Protein AF-0000000073402760 (afdb_homodimer)

Sequence (298 aa):
MTTAVPSPPAEIAAGRPVTSTSCPTAARARRLVYAPDLDGRADPGEIVWTWVAYEQDPTRGKDRPVLVVGRDRSVLLGLLVSSQERHAADRDWVGIGSGAWDYEGRESWVRLDRVLDVPEESIRREGAILEREVFDVVAARLRADYAWRMTTAVPSPPAEIAAGRPVTSTSCPTAARARRLVYAPDLDGRADPGEIVWTWVAYEQDPTRGKDRPVLVVGRDRSVLLGLLVSSQERHAADRDWVGIGSGAWDYEGRESWVRLDRVLDVPEESIRREGAILEREVFDVVAARLRADYAWR

pLDDT: mean 87.87, std 17.62, range [28.17, 98.81]

Foldseek 3Di:
DPPPPPPPDPPDPPPDDDPDDDDDPVVVDDDDDDDDDPPQFDDQQKWWWFWDADPVGRVDTDIFIWGFHDDDVQWTWTWGKDLDPVCVPPPQKDWQAFDPRDPVRGTMITGHPDIDTHGSVGTDSDIGGRDPVSSVVSVVCCVVPPVHD/DPPPPPPPDPPDPPPDDDPDDDDDPVVVDDDDDDDDDPPQFDDQQKWWWFWDADPVGRVDTDIFIWGFHDDDVQWTWTWGKDLDPVCVPPPQKDWQAFDPRDPVRGTMITGHPDIDTHGSVGTDSDIGGRDPVSSVVSVVCCVVPPVDD

Radius of gyration: 21.24 Å; Cα contacts (8 Å, |Δi|>4): 712; chains: 2; bounding box: 53×61×51 Å

Structure (mmCIF, N/CA/C/O backbone):
data_AF-0000000073402760-model_v1
#
loop_
_entity.id
_entity.type
_entity.pdbx_description
1 polymer 'PemK-like protein'
#
loop_
_atom_site.group_PDB
_atom_site.id
_atom_site.type_symbol
_atom_site.label_atom_id
_atom_site.label_alt_id
_atom_site.label_comp_id
_atom_site.label_asym_id
_atom_site.label_entity_id
_atom_site.label_seq_id
_atom_site.pdbx_PDB_ins_code
_atom_site.Cartn_x
_atom_site.Cartn_y
_atom_site.Cartn_z
_atom_site.occupancy
_atom_site.B_iso_or_equiv
_atom_site.auth_seq_id
_atom_site.auth_comp_id
_atom_site.auth_asym_id
_atom_site.auth_atom_id
_atom_site.pdbx_PDB_model_num
ATOM 1 N N . MET A 1 1 ? 31.031 -13.25 19.625 1 28.2 1 MET A N 1
ATOM 2 C CA . MET A 1 1 ? 30.031 -14.117 19.016 1 28.2 1 MET A CA 1
ATOM 3 C C . MET A 1 1 ? 28.625 -13.602 19.281 1 28.2 1 MET A C 1
ATOM 5 O O . MET A 1 1 ? 28.094 -13.758 20.391 1 28.2 1 MET A O 1
ATOM 9 N N . THR A 1 2 ? 28.281 -12.406 18.797 1 36.44 2 THR A N 1
ATOM 10 C CA . THR A 1 2 ? 27.078 -11.641 19.094 1 36.44 2 THR A CA 1
ATOM 11 C C . THR A 1 2 ? 25.828 -12.414 18.688 1 36.44 2 THR A C 1
ATOM 13 O O . THR A 1 2 ? 25.672 -12.805 17.531 1 36.44 2 THR A O 1
ATOM 16 N N . THR A 1 3 ? 25.219 -13.109 19.625 1 35.59 3 THR A N 1
ATOM 17 C CA . THR A 1 3 ? 24.047 -13.961 19.484 1 35.59 3 THR A CA 1
ATOM 18 C C . THR A 1 3 ? 22.922 -13.219 18.781 1 35.59 3 THR A C 1
ATOM 20 O O . THR A 1 3 ? 22.516 -12.141 19.219 1 35.59 3 THR A O 1
ATOM 23 N N . ALA A 1 4 ? 22.875 -13.328 17.516 1 38.22 4 ALA A N 1
ATOM 24 C CA . ALA A 1 4 ? 21.781 -12.758 16.719 1 38.22 4 ALA A CA 1
ATOM 25 C C . ALA A 1 4 ? 20.422 -13.078 17.344 1 38.22 4 ALA A C 1
ATOM 27 O O . ALA A 1 4 ? 20.109 -14.242 17.578 1 38.22 4 ALA A O 1
ATOM 28 N N . VAL A 1 5 ? 19.984 -12.32 18.297 1 34.25 5 VAL A N 1
ATOM 29 C CA . VAL A 1 5 ? 18.656 -12.508 18.875 1 34.25 5 VAL A CA 1
ATOM 30 C C . VAL A 1 5 ? 17.641 -12.766 17.781 1 34.25 5 VAL A C 1
ATOM 32 O O . VAL A 1 5 ? 17.625 -12.078 16.75 1 34.25 5 VAL A O 1
ATOM 35 N N . PRO A 1 6 ? 17.172 -14.016 17.656 1 34.53 6 PRO A N 1
ATOM 36 C CA . PRO A 1 6 ? 16.188 -14.305 16.625 1 34.53 6 PRO A CA 1
ATOM 37 C C . PRO A 1 6 ? 15.109 -13.219 16.5 1 34.53 6 PRO A C 1
ATOM 39 O O . PRO A 1 6 ? 14.719 -12.625 17.516 1 34.53 6 PRO A O 1
ATOM 42 N N . SER A 1 7 ? 15.141 -12.43 15.469 1 35.84 7 SER A N 1
ATOM 43 C CA . SER A 1 7 ? 14.172 -11.367 15.25 1 35.84 7 SER A CA 1
ATOM 44 C C . SER A 1 7 ? 12.766 -11.812 15.633 1 35.84 7 SER A C 1
ATOM 46 O O . SER A 1 7 ? 12.352 -12.93 15.305 1 35.84 7 SER A O 1
ATOM 48 N N . PRO A 1 8 ? 12.25 -11.414 16.719 1 33.75 8 PRO A N 1
ATOM 49 C CA . PRO A 1 8 ? 10.914 -11.82 17.172 1 33.75 8 PRO A CA 1
ATOM 50 C C . PRO A 1 8 ? 9.945 -12.039 16.016 1 33.75 8 PRO A C 1
ATOM 52 O O . PRO A 1 8 ? 10.109 -11.445 14.945 1 33.75 8 PRO A O 1
ATOM 55 N N . PRO A 1 9 ? 9.172 -13.086 16.031 1 33.47 9 PRO A N 1
ATOM 56 C CA . PRO A 1 9 ? 8.195 -13.375 14.977 1 33.47 9 PRO A CA 1
ATOM 57 C C . PRO A 1 9 ? 7.391 -12.148 14.555 1 33.47 9 PRO A C 1
ATOM 59 O O . PRO A 1 9 ? 6.914 -11.398 15.414 1 33.47 9 PRO A O 1
ATOM 62 N N . ALA A 1 10 ? 7.641 -11.5 13.453 1 40.53 10 ALA A N 1
ATOM 63 C CA . ALA A 1 10 ? 7.023 -10.297 12.898 1 40.53 10 ALA A CA 1
ATOM 64 C C . ALA A 1 10 ? 5.504 -10.359 13.031 1 40.53 10 ALA A C 1
ATOM 66 O O . ALA A 1 10 ? 4.875 -11.344 12.648 1 40.53 10 ALA A O 1
ATOM 67 N N . GLU A 1 11 ? 4.988 -9.945 14.148 1 38.69 11 GLU A N 1
ATOM 68 C CA . GLU A 1 11 ? 3.553 -9.844 14.398 1 38.69 11 GLU A CA 1
ATOM 69 C C . GLU A 1 11 ? 2.836 -9.141 13.25 1 38.69 11 GLU A C 1
ATOM 71 O O . GLU A 1 11 ? 3.395 -8.234 12.625 1 38.69 11 GLU A O 1
ATOM 76 N N . ILE A 1 12 ? 1.897 -9.727 12.562 1 44.66 12 ILE A N 1
ATOM 77 C CA . ILE A 1 12 ? 0.988 -9.211 11.539 1 44.66 12 ILE A CA 1
ATOM 78 C C . ILE A 1 12 ? 0.521 -7.809 11.922 1 44.66 12 ILE A C 1
ATOM 80 O O . ILE A 1 12 ? 0.188 -7.555 13.086 1 44.66 12 ILE A O 1
ATOM 84 N N . ALA A 1 13 ? 0.951 -6.789 11.336 1 47.94 13 ALA A N 1
ATOM 85 C CA . ALA A 1 13 ? 0.398 -5.461 11.578 1 47.94 13 ALA A CA 1
ATOM 86 C C . ALA A 1 13 ? -1.084 -5.539 11.93 1 47.94 13 ALA A C 1
ATOM 88 O O . ALA A 1 13 ? -1.861 -6.191 11.234 1 47.94 13 ALA A O 1
ATOM 89 N N . ALA A 1 14 ? -1.496 -5.238 13.094 1 50.72 14 ALA A N 1
ATOM 90 C CA . ALA A 1 14 ? -2.871 -5.148 13.578 1 50.72 14 ALA A CA 1
ATOM 91 C C . ALA A 1 14 ? -3.736 -4.328 12.625 1 50.72 14 ALA A C 1
ATOM 93 O O . ALA A 1 14 ? -3.324 -3.262 12.172 1 50.72 14 ALA A O 1
ATOM 94 N N . GLY A 1 15 ? -4.641 -4.945 11.984 1 56.88 15 GLY A N 1
ATOM 95 C CA . GLY A 1 15 ? -5.754 -4.316 11.289 1 56.88 15 GLY A CA 1
ATOM 96 C C . GLY A 1 15 ? -5.719 -4.52 9.789 1 56.88 15 GLY A C 1
ATOM 97 O O . GLY A 1 15 ? -6.707 -4.266 9.094 1 56.88 15 GLY A O 1
ATOM 98 N N . ARG A 1 16 ? -4.523 -4.668 9.297 1 66.81 16 ARG A N 1
ATOM 99 C CA . ARG A 1 16 ? -4.602 -4.887 7.855 1 66.81 16 ARG A CA 1
ATOM 100 C C . ARG A 1 16 ? -4.922 -6.344 7.535 1 66.81 16 ARG A C 1
ATOM 102 O O . ARG A 1 16 ? -4.43 -7.254 8.211 1 66.81 16 ARG A O 1
ATOM 109 N N . PRO A 1 17 ? -5.777 -6.422 6.609 1 78.12 17 PRO A N 1
ATOM 110 C CA . PRO A 1 17 ? -6.059 -7.805 6.223 1 78.12 17 PRO A CA 1
ATOM 111 C C . PRO A 1 17 ? -4.805 -8.57 5.812 1 78.12 17 PRO A C 1
ATOM 113 O O . PRO A 1 17 ? -3.818 -7.969 5.383 1 78.12 17 PRO A O 1
ATOM 116 N N . VAL A 1 18 ? -4.816 -9.867 6.148 1 84.06 18 VAL A N 1
ATOM 117 C CA . VAL A 1 18 ? -3.697 -10.742 5.812 1 84.06 18 VAL A CA 1
ATOM 118 C C . VAL A 1 18 ? -4.117 -11.719 4.719 1 84.06 18 VAL A C 1
ATOM 120 O O . VAL A 1 18 ? -5.301 -12.047 4.582 1 84.06 18 VAL A O 1
ATOM 123 N N . THR A 1 19 ? -3.176 -12.094 3.941 1 90.75 19 THR 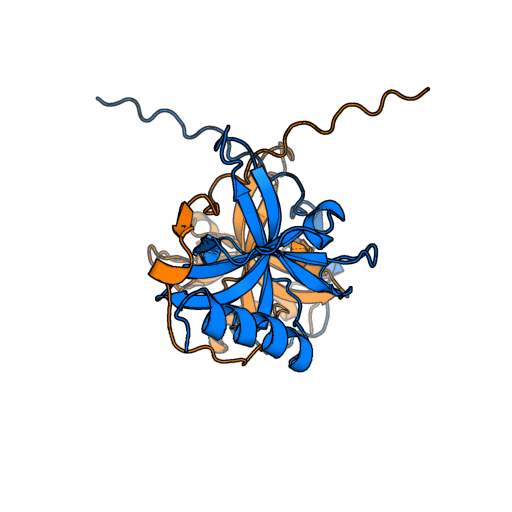A N 1
ATOM 124 C CA . THR A 1 19 ? -3.391 -13.156 2.963 1 90.75 19 THR A CA 1
ATOM 125 C C . THR A 1 19 ? -3.254 -14.531 3.611 1 90.75 19 THR A C 1
ATOM 127 O O . THR A 1 19 ? -2.148 -14.953 3.955 1 90.75 19 THR A O 1
ATOM 130 N N . SER A 1 20 ? -4.398 -15.211 3.795 1 91.19 20 SER A N 1
ATOM 131 C CA . SER A 1 20 ? -4.348 -16.469 4.52 1 91.19 20 SER A CA 1
ATOM 132 C C . SER A 1 20 ? -5.152 -17.547 3.801 1 91.19 20 SER A C 1
ATOM 134 O O . SER A 1 20 ? -5.18 -18.703 4.234 1 91.19 20 SER A O 1
ATOM 136 N N . THR A 1 21 ? -5.84 -17.219 2.777 1 92.19 21 THR A N 1
ATOM 137 C CA . THR A 1 21 ? -6.664 -18.156 2.037 1 92.19 21 THR A CA 1
ATOM 138 C C . THR A 1 21 ? -6.055 -18.453 0.67 1 92.19 21 THR A C 1
ATOM 140 O O . THR A 1 21 ? -5.535 -17.547 0.009 1 92.19 21 THR A O 1
ATOM 143 N N . SER A 1 22 ? -6.117 -19.734 0.336 1 94.38 22 SER A N 1
ATOM 144 C CA . SER A 1 22 ? -5.68 -20.188 -0.984 1 94.38 22 SER A CA 1
ATOM 145 C C . SER A 1 22 ? -6.543 -21.328 -1.488 1 94.38 22 SER A C 1
ATOM 147 O O . SER A 1 22 ? -7.266 -21.969 -0.711 1 94.38 22 SER A O 1
ATOM 149 N N . CYS A 1 23 ? -6.555 -21.562 -2.762 1 95.81 23 CYS A N 1
ATOM 150 C CA . CYS A 1 23 ? -7.309 -22.641 -3.385 1 95.81 23 CYS A CA 1
ATOM 151 C C . CYS A 1 23 ? -6.543 -23.234 -4.562 1 95.81 23 CYS A C 1
ATOM 153 O O . CYS A 1 23 ? -5.57 -22.641 -5.035 1 95.81 23 CYS A O 1
ATOM 155 N N . PRO A 1 24 ? -6.945 -24.484 -4.906 1 97.12 24 PRO A N 1
ATOM 156 C CA . PRO A 1 24 ? -6.336 -25.016 -6.121 1 97.12 24 PRO A CA 1
ATOM 157 C C . PRO A 1 24 ? -6.492 -24.094 -7.324 1 97.12 24 PRO A C 1
ATOM 159 O O . PRO A 1 24 ? -7.547 -23.469 -7.5 1 97.12 24 PRO A O 1
ATOM 162 N N . THR A 1 25 ? -5.492 -23.984 -8.148 1 97.44 25 THR A N 1
ATOM 163 C CA . THR A 1 25 ? -5.391 -23 -9.219 1 97.44 25 THR A CA 1
ATOM 164 C C . THR A 1 25 ? -6.543 -23.141 -10.211 1 97.44 25 THR A C 1
ATOM 166 O O . THR A 1 25 ? -7.133 -22.156 -10.633 1 97.44 25 THR A O 1
ATOM 169 N N . ALA A 1 26 ? -6.855 -24.359 -10.523 1 96.75 26 ALA A N 1
ATOM 170 C CA . ALA A 1 26 ? -7.891 -24.609 -11.523 1 96.75 26 ALA A CA 1
ATOM 171 C C . ALA A 1 26 ? -9.234 -24.047 -11.078 1 96.75 26 ALA A C 1
ATOM 173 O O . ALA A 1 26 ? -10.047 -23.625 -11.914 1 96.75 26 ALA A O 1
ATOM 174 N N . ALA A 1 27 ? -9.492 -23.906 -9.797 1 96 27 ALA A N 1
ATOM 175 C CA . ALA A 1 27 ? -10.758 -23.422 -9.242 1 96 27 ALA A CA 1
ATOM 176 C C . ALA A 1 27 ? -10.93 -21.938 -9.508 1 96 27 ALA A C 1
ATOM 178 O O . ALA A 1 27 ? -12.039 -21.406 -9.406 1 96 27 ALA A O 1
ATOM 179 N N . ARG A 1 28 ? -9.828 -21.312 -9.906 1 96.06 28 ARG A N 1
ATOM 180 C CA . ARG A 1 28 ? -9.875 -19.875 -10.125 1 96.06 28 ARG A CA 1
ATOM 181 C C . ARG A 1 28 ? -9.586 -19.531 -11.586 1 96.06 28 ARG A C 1
ATOM 183 O O . ARG A 1 28 ? -9.32 -18.375 -11.914 1 96.06 28 ARG A O 1
ATOM 190 N N . ALA A 1 29 ? -9.641 -20.484 -12.375 1 96.75 29 ALA A N 1
ATOM 191 C CA . ALA A 1 29 ? -9.242 -20.312 -13.773 1 96.75 29 ALA A CA 1
ATOM 192 C C . ALA A 1 29 ? -10.094 -19.25 -14.453 1 96.75 29 ALA A C 1
ATOM 194 O O . ALA A 1 29 ? -11.312 -19.188 -14.25 1 96.75 29 ALA A O 1
ATOM 195 N N . ARG A 1 30 ? -9.555 -18.359 -15.242 1 96.5 30 ARG A N 1
ATOM 196 C CA . ARG A 1 30 ? -10.172 -17.297 -16.016 1 96.5 30 ARG A CA 1
ATOM 197 C C . ARG A 1 30 ? -9.25 -16.828 -17.141 1 96.5 30 ARG A C 1
ATOM 199 O O . ARG A 1 30 ? -8.141 -17.344 -17.297 1 96.5 30 ARG A O 1
ATOM 206 N N . ARG A 1 31 ? -9.719 -15.891 -17.984 1 96.31 31 ARG A N 1
ATOM 207 C CA . ARG A 1 31 ? -8.883 -15.312 -19.031 1 96.31 31 ARG A CA 1
ATOM 208 C C . ARG A 1 31 ? -7.758 -14.477 -18.422 1 96.31 31 ARG A C 1
ATOM 210 O O . ARG A 1 31 ? -8 -13.625 -17.578 1 96.31 31 ARG A O 1
ATOM 217 N N . LEU A 1 32 ? -6.547 -14.734 -18.906 1 96.88 32 LEU A N 1
ATOM 218 C CA . LEU A 1 32 ? -5.375 -14 -18.438 1 96.88 32 LEU A CA 1
ATOM 219 C C . LEU A 1 32 ? -5.156 -12.742 -19.281 1 96.88 32 LEU A C 1
ATOM 221 O O . LEU A 1 32 ? -5.281 -12.773 -20.5 1 96.88 32 LEU A O 1
ATOM 225 N N . VAL A 1 33 ? -4.949 -11.625 -18.625 1 95.38 33 VAL A N 1
ATOM 226 C CA . VAL A 1 33 ? -4.648 -10.359 -19.281 1 95.38 33 VAL A CA 1
ATOM 227 C C . VAL A 1 33 ? -3.408 -9.727 -18.656 1 95.38 33 VAL A C 1
ATOM 229 O O . VAL A 1 33 ? -3.293 -9.664 -17.422 1 95.38 33 VAL A O 1
ATOM 232 N N . TYR A 1 34 ? -2.428 -9.352 -19.453 1 96.81 34 TYR A N 1
ATOM 233 C CA . TYR A 1 34 ? -1.25 -8.625 -19 1 96.81 34 TYR A CA 1
ATOM 234 C C . TYR A 1 34 ? -1.432 -7.125 -19.172 1 96.81 34 TYR A C 1
ATOM 236 O O . TYR A 1 34 ? -1.398 -6.613 -20.281 1 96.81 34 TYR A O 1
ATOM 244 N N . ALA A 1 35 ? -1.597 -6.41 -18.031 1 92.94 35 ALA A N 1
ATOM 245 C CA . ALA A 1 35 ? -1.823 -4.973 -18.109 1 92.94 35 ALA A CA 1
ATOM 246 C C . ALA A 1 35 ? -1.315 -4.27 -16.859 1 92.94 35 ALA A C 1
ATOM 248 O O . ALA A 1 35 ? -2.053 -3.514 -16.219 1 92.94 35 ALA A O 1
ATOM 249 N N . PRO A 1 36 ? -0.02 -4.469 -16.531 1 91.56 36 PRO A N 1
ATOM 250 C CA . PRO A 1 36 ? 0.48 -3.844 -15.312 1 91.56 36 PRO A CA 1
ATOM 251 C C . PRO A 1 36 ? 0.604 -2.328 -15.43 1 91.56 36 PRO A C 1
ATOM 253 O O . PRO A 1 36 ? 0.968 -1.815 -16.484 1 91.56 36 PRO A O 1
ATOM 256 N N . ASP A 1 37 ? 0.211 -1.611 -14.453 1 81.5 37 ASP A N 1
ATOM 257 C CA . ASP A 1 37 ? 0.354 -0.163 -14.352 1 81.5 37 ASP A CA 1
ATOM 258 C C . ASP A 1 37 ? 0.793 0.249 -12.945 1 81.5 37 ASP A C 1
ATOM 260 O O . ASP A 1 37 ? -0.031 0.344 -12.031 1 81.5 37 ASP A O 1
ATOM 264 N N . LEU A 1 38 ? 2.16 0.484 -12.875 1 73.31 38 LEU A N 1
ATOM 265 C CA . LEU A 1 38 ? 2.662 0.807 -11.547 1 73.31 38 LEU A CA 1
ATOM 266 C C . LEU A 1 38 ? 2.529 2.299 -11.258 1 73.31 38 LEU A C 1
ATOM 268 O O . LEU A 1 38 ? 3.062 3.127 -12 1 73.31 38 LEU A O 1
ATOM 272 N N . ASP A 1 39 ? 1.348 2.838 -11.07 1 68.62 39 ASP A N 1
ATOM 273 C CA . ASP A 1 39 ? 1.337 4.199 -10.539 1 68.62 39 ASP A CA 1
ATOM 274 C C . ASP A 1 39 ? 1.35 4.199 -9.016 1 68.62 39 ASP A C 1
ATOM 276 O O . ASP A 1 39 ? 0.37 3.803 -8.383 1 68.62 39 ASP A O 1
ATOM 280 N N . GLY A 1 40 ? 2.537 4.086 -8.477 1 68.88 40 GLY A N 1
ATOM 281 C CA . GLY A 1 40 ? 2.539 3.723 -7.07 1 68.88 40 GLY A CA 1
ATOM 282 C C . GLY A 1 40 ? 2.963 4.859 -6.16 1 68.88 40 GLY A C 1
ATOM 283 O O . GLY A 1 40 ? 2.992 4.703 -4.938 1 68.88 40 GLY A O 1
ATOM 284 N N . ARG A 1 41 ? 3.248 5.988 -6.75 1 79.31 41 ARG A N 1
ATOM 285 C CA . ARG A 1 41 ? 3.703 6.996 -5.801 1 79.31 41 ARG A CA 1
ATOM 286 C C . ARG A 1 41 ? 2.537 7.852 -5.309 1 79.31 41 ARG A C 1
ATOM 288 O O . ARG A 1 41 ? 1.661 8.227 -6.09 1 79.31 41 ARG A O 1
ATOM 295 N N . ALA A 1 42 ? 2.477 7.961 -4.051 1 90.75 42 ALA A N 1
ATOM 296 C CA . ALA A 1 42 ? 1.5 8.906 -3.516 1 90.75 42 ALA A CA 1
ATOM 297 C C . ALA A 1 42 ? 1.88 10.344 -3.865 1 90.75 42 ALA A C 1
ATOM 299 O O . ALA A 1 42 ? 3.055 10.711 -3.807 1 90.75 42 ALA A O 1
ATOM 300 N N . ASP A 1 43 ? 0.919 11.086 -4.328 1 93 43 ASP A N 1
ATOM 301 C CA . ASP A 1 43 ? 1.142 12.453 -4.797 1 93 43 ASP A CA 1
ATOM 302 C C . ASP A 1 43 ? 0.435 13.461 -3.898 1 93 43 ASP A C 1
ATOM 304 O O . ASP A 1 43 ? -0.554 13.133 -3.24 1 93 43 ASP A O 1
ATOM 308 N N . PRO A 1 44 ? 0.996 14.75 -3.805 1 96.12 44 PRO A N 1
ATOM 309 C CA . PRO A 1 44 ? 0.315 15.789 -3.025 1 96.12 44 PRO A CA 1
ATOM 310 C C . PRO A 1 44 ? -1.162 15.922 -3.389 1 96.12 44 PRO A C 1
ATOM 312 O O . PRO A 1 44 ? -1.507 16 -4.57 1 96.12 44 PRO A O 1
ATOM 315 N N . GLY A 1 45 ? -1.931 15.93 -2.43 1 97.88 45 GLY A N 1
ATOM 316 C CA . GLY A 1 45 ? -3.373 15.953 -2.613 1 97.88 45 GLY A CA 1
ATOM 317 C C . GLY A 1 45 ? -4.039 14.633 -2.271 1 97.88 45 GLY A C 1
ATOM 318 O O . GLY A 1 45 ? -5.262 14.555 -2.164 1 97.88 45 GLY A O 1
ATOM 319 N N . GLU A 1 46 ? -3.242 13.609 -2.156 1 96.38 46 GLU A N 1
ATOM 320 C CA . GLU A 1 46 ? -3.771 12.32 -1.727 1 96.38 46 GLU A CA 1
ATOM 321 C C . GLU A 1 46 ? -3.828 12.219 -0.204 1 96.38 46 GLU A C 1
ATOM 323 O O . GLU A 1 46 ? -2.982 12.789 0.49 1 96.38 46 GLU A O 1
ATOM 328 N N . ILE A 1 47 ? -4.867 11.516 0.306 1 97.12 47 ILE A N 1
ATOM 329 C CA . ILE A 1 47 ? -4.879 11.023 1.679 1 97.12 47 ILE A CA 1
ATOM 330 C C . ILE A 1 47 ? -4.527 9.539 1.698 1 97.12 47 ILE A C 1
ATOM 332 O O . ILE A 1 47 ? -5.168 8.734 1.02 1 97.12 47 ILE A O 1
ATOM 336 N N . VAL A 1 48 ? -3.457 9.211 2.373 1 94.12 48 VAL A N 1
ATOM 337 C CA . VAL A 1 48 ? -2.949 7.844 2.463 1 94.12 48 VAL A CA 1
ATOM 338 C C . VAL A 1 48 ? -3.008 7.363 3.912 1 94.12 48 VAL A C 1
ATOM 340 O O . VAL A 1 48 ? -3.145 8.172 4.836 1 94.12 48 VAL A O 1
ATOM 343 N N . TRP A 1 49 ? -2.996 6.086 4.098 1 92 49 TRP A N 1
ATOM 344 C CA . TRP A 1 49 ? -3.008 5.504 5.438 1 92 49 TRP A CA 1
ATOM 345 C C . TRP A 1 49 ? -1.651 4.898 5.781 1 92 49 TRP A C 1
ATOM 347 O O . TRP A 1 49 ? -1.027 4.246 4.941 1 92 49 TRP A O 1
ATOM 357 N N . THR A 1 50 ? -1.159 5.184 6.93 1 91.25 50 THR A N 1
ATOM 358 C CA . THR A 1 50 ? 0.091 4.645 7.453 1 91.25 50 THR A CA 1
ATOM 359 C C . THR A 1 50 ? -0.006 4.414 8.961 1 91.25 50 THR A C 1
ATOM 361 O O . THR A 1 50 ? -0.856 5.004 9.633 1 91.25 50 THR A O 1
ATOM 364 N N . TRP A 1 51 ? 0.826 3.543 9.43 1 88.56 51 TRP A N 1
ATOM 365 C CA . TRP A 1 51 ? 0.938 3.346 10.875 1 88.56 51 TRP A CA 1
ATOM 366 C C . TRP A 1 51 ? 1.723 4.48 11.523 1 88.56 51 TRP A C 1
ATOM 368 O O . TRP A 1 51 ? 2.91 4.664 11.242 1 88.56 51 TRP A O 1
ATOM 378 N N . VAL A 1 52 ? 1.025 5.188 12.367 1 90.94 52 VAL A N 1
ATOM 379 C CA . VAL A 1 52 ? 1.671 6.293 13.062 1 90.94 52 VAL A CA 1
ATOM 380 C C . VAL A 1 52 ? 1.922 5.914 14.516 1 90.94 52 VAL A C 1
ATOM 382 O O . VAL A 1 52 ? 0.983 5.605 15.258 1 90.94 52 VAL A O 1
ATOM 385 N N . ALA A 1 53 ? 3.178 5.949 14.883 1 90 53 ALA A N 1
ATOM 386 C CA . ALA A 1 53 ? 3.553 5.641 16.266 1 90 53 ALA A CA 1
ATOM 387 C C . ALA A 1 53 ? 3.078 6.734 17.219 1 90 53 ALA A C 1
ATOM 389 O O . ALA A 1 53 ? 3.125 7.922 16.891 1 90 53 ALA A O 1
ATOM 390 N N . TYR A 1 54 ? 2.648 6.277 18.406 1 87.25 54 TYR A N 1
ATOM 391 C CA . TYR A 1 54 ? 2.318 7.266 19.422 1 87.25 54 TYR A CA 1
ATOM 392 C C . TYR A 1 54 ? 3.57 7.98 19.922 1 87.25 54 TYR A C 1
ATOM 394 O O . TYR A 1 54 ? 4.621 7.359 20.094 1 87.25 54 TYR A O 1
ATOM 402 N N . GLU A 1 55 ? 3.406 9.18 20.141 1 81.69 55 GLU A N 1
ATOM 403 C CA . GLU A 1 55 ? 4.535 9.984 20.609 1 81.69 55 GLU A CA 1
ATOM 404 C C . GLU A 1 55 ? 5.062 9.477 21.938 1 81.69 55 GLU A C 1
ATOM 406 O O . GLU A 1 55 ? 6.273 9.398 22.156 1 81.69 55 GLU A O 1
ATOM 411 N N . GLN A 1 56 ? 4.211 9.023 22.875 1 84.56 56 GLN A N 1
ATOM 412 C CA . GLN A 1 56 ? 4.594 8.633 24.234 1 84.56 56 GLN A CA 1
ATOM 413 C C . GLN A 1 56 ? 5.07 7.184 24.266 1 84.56 56 GLN A C 1
ATOM 415 O O . GLN A 1 56 ? 5.824 6.801 25.172 1 84.56 56 GLN A O 1
ATOM 420 N N . ASP A 1 57 ? 4.645 6.352 23.406 1 83.38 57 ASP A N 1
ATOM 421 C CA . ASP A 1 57 ? 5.043 4.949 23.312 1 83.38 57 ASP A CA 1
ATOM 422 C C . ASP A 1 57 ? 5.215 4.52 21.859 1 83.38 57 ASP A C 1
ATOM 424 O O . ASP A 1 57 ? 4.273 4.008 21.25 1 83.38 57 ASP A O 1
ATOM 428 N N . PRO A 1 58 ? 6.387 4.637 21.375 1 79.62 58 PRO A N 1
ATOM 429 C CA . PRO A 1 58 ? 6.621 4.406 19.953 1 79.62 58 PRO A CA 1
ATOM 430 C C . PRO A 1 58 ? 6.441 2.943 19.547 1 79.62 58 PRO A C 1
ATOM 432 O O . PRO A 1 58 ? 6.43 2.621 18.359 1 79.62 58 PRO A O 1
ATOM 435 N N . THR A 1 59 ? 6.324 2.051 20.547 1 78.31 59 THR A N 1
ATOM 436 C CA . THR A 1 59 ? 6.09 0.646 20.234 1 78.31 59 THR A CA 1
ATOM 437 C C . THR A 1 59 ? 4.625 0.405 19.891 1 78.31 59 THR A C 1
ATOM 439 O O . THR A 1 59 ? 4.262 -0.665 19.391 1 78.31 59 THR A O 1
ATOM 442 N N . ARG A 1 60 ? 3.994 1.462 20.188 1 82.25 60 ARG A N 1
ATOM 443 C CA . ARG A 1 60 ? 2.57 1.413 19.891 1 82.25 60 ARG A CA 1
ATOM 444 C C . ARG A 1 60 ? 2.195 2.477 18.859 1 82.25 60 ARG A C 1
ATOM 446 O O . ARG A 1 60 ? 2.967 3.404 18.609 1 82.25 60 ARG A O 1
ATOM 453 N N . GLY A 1 61 ? 1.119 2.223 18.172 1 86.19 61 GLY A N 1
ATOM 454 C CA . GLY A 1 61 ? 0.649 3.154 17.172 1 86.19 61 GLY A CA 1
ATOM 455 C C . GLY A 1 61 ? -0.7 2.775 16.578 1 86.19 61 GLY A C 1
ATOM 456 O O . GLY A 1 61 ? -1.415 1.946 17.156 1 86.19 61 GLY A O 1
ATOM 457 N N . LYS A 1 62 ? -1.107 3.439 15.672 1 85.44 62 LYS A N 1
ATOM 458 C CA . LYS A 1 62 ? -2.361 3.129 14.984 1 85.44 62 LYS A CA 1
ATOM 459 C C . LYS A 1 62 ? -2.301 3.537 13.516 1 85.44 62 LYS A C 1
ATOM 461 O O . LYS A 1 62 ? -1.492 4.387 13.133 1 85.44 62 LYS A O 1
ATOM 466 N N . ASP A 1 63 ? -3.123 2.881 12.742 1 87.62 63 ASP A N 1
ATOM 467 C CA . ASP A 1 63 ? -3.289 3.24 11.336 1 87.62 63 ASP A CA 1
ATOM 468 C C . ASP A 1 63 ? -4.051 4.555 11.195 1 87.62 63 ASP A C 1
ATOM 470 O O . ASP A 1 63 ? -5.191 4.672 11.641 1 87.62 63 ASP A O 1
ATOM 474 N N . ARG A 1 64 ? -3.41 5.523 10.594 1 92.06 64 ARG A N 1
ATOM 475 C CA . ARG A 1 64 ? -4.012 6.852 10.523 1 92.06 64 ARG A CA 1
ATOM 476 C C . ARG A 1 64 ? -3.992 7.395 9.102 1 92.06 64 ARG A C 1
ATOM 478 O O . ARG A 1 64 ? -3.029 7.176 8.359 1 92.06 64 ARG A O 1
ATOM 485 N N . PRO A 1 65 ? -5.043 8.102 8.773 1 96.19 65 PRO A N 1
ATOM 486 C CA . PRO A 1 65 ? -4.973 8.883 7.539 1 96.19 65 PRO A CA 1
ATOM 487 C C . PRO A 1 65 ? -4.043 10.086 7.648 1 96.19 65 PRO A C 1
ATOM 489 O O . PRO A 1 65 ? -3.988 10.734 8.695 1 96.19 65 PRO A O 1
ATOM 492 N N . VAL A 1 66 ? -3.336 10.352 6.555 1 97.88 66 VAL A N 1
ATOM 493 C CA . VAL A 1 66 ? -2.428 11.484 6.445 1 97.88 66 VAL A CA 1
ATOM 494 C C . VAL A 1 66 ? -2.57 12.125 5.066 1 97.88 66 VAL A C 1
ATOM 496 O O . VAL A 1 66 ? -2.688 11.43 4.059 1 97.88 66 VAL A O 1
ATOM 499 N N . LEU A 1 67 ? -2.641 13.406 5.023 1 98.69 67 LEU A N 1
ATOM 500 C CA . LEU A 1 67 ? -2.672 14.141 3.766 1 98.69 67 LEU A CA 1
ATOM 501 C C . LEU A 1 67 ? -1.261 14.367 3.234 1 98.69 67 LEU A C 1
ATOM 503 O O . LEU A 1 67 ? -0.423 14.961 3.92 1 98.69 67 LEU A O 1
ATOM 507 N N . VAL A 1 68 ? -1.003 13.961 2.043 1 98.06 68 VAL A N 1
ATOM 508 C CA . VAL A 1 68 ? 0.29 14.164 1.397 1 98.06 68 VAL A CA 1
ATOM 509 C C . VAL A 1 68 ? 0.364 15.578 0.823 1 98.06 68 VAL A C 1
ATOM 511 O O . VAL A 1 68 ? -0.506 15.984 0.05 1 98.06 68 VAL A O 1
ATOM 514 N N . VAL A 1 69 ? 1.431 16.328 1.153 1 98.38 69 VAL A N 1
ATOM 515 C CA . VAL A 1 69 ? 1.546 17.703 0.676 1 98.38 69 VAL A CA 1
ATOM 516 C C . VAL A 1 69 ? 2.885 17.891 -0.033 1 98.38 69 VAL A C 1
ATOM 518 O O . VAL A 1 69 ? 3.152 18.953 -0.591 1 98.38 69 VAL A O 1
ATOM 521 N N . GLY A 1 70 ? 3.73 16.906 0.01 1 96.38 70 GLY A N 1
ATOM 522 C CA . GLY A 1 70 ? 5.02 16.953 -0.66 1 96.38 70 GLY A CA 1
ATOM 523 C C . GLY A 1 70 ? 5.793 15.656 -0.564 1 96.38 70 GLY A C 1
ATOM 524 O O . GLY A 1 70 ? 5.262 14.648 -0.105 1 96.38 70 GLY A O 1
ATOM 525 N N . ARG A 1 71 ? 6.98 15.719 -1.094 1 94.06 71 ARG A N 1
ATOM 526 C CA . ARG A 1 71 ? 7.867 14.555 -1.079 1 94.06 71 ARG A CA 1
ATOM 527 C C . ARG A 1 71 ? 9.328 14.984 -1.066 1 94.06 71 ARG A C 1
ATOM 529 O O . ARG A 1 71 ? 9.68 16.047 -1.601 1 94.06 71 ARG A O 1
ATOM 536 N N . ASP A 1 72 ? 10.055 14.227 -0.401 1 92.62 72 ASP A N 1
ATOM 537 C CA . ASP A 1 72 ? 11.516 14.266 -0.438 1 92.62 72 ASP A CA 1
ATOM 538 C C . ASP A 1 72 ? 12.102 12.883 -0.691 1 92.62 72 ASP A C 1
ATOM 540 O O . ASP A 1 72 ? 12.32 12.117 0.248 1 92.62 72 ASP A O 1
ATOM 544 N N . ARG A 1 73 ? 12.359 12.562 -2.008 1 89.75 73 ARG A N 1
ATOM 545 C CA . ARG A 1 73 ? 12.805 11.234 -2.414 1 89.75 73 ARG A CA 1
ATOM 546 C C . ARG A 1 73 ? 11.797 10.164 -1.992 1 89.75 73 ARG A C 1
ATOM 548 O O . ARG A 1 73 ? 10.625 10.234 -2.361 1 89.75 73 ARG A O 1
ATOM 555 N N . SER A 1 74 ? 12.133 9.266 -1.122 1 89.25 74 SER A N 1
ATOM 556 C CA . SER A 1 74 ? 11.242 8.164 -0.764 1 89.25 74 SER A CA 1
ATOM 557 C C . SER A 1 74 ? 10.469 8.469 0.513 1 89.25 74 SER A C 1
ATOM 559 O O . SER A 1 74 ? 9.859 7.578 1.102 1 89.25 74 SER A O 1
ATOM 561 N N . VAL A 1 75 ? 10.531 9.727 0.886 1 94.44 75 VAL A N 1
ATOM 562 C CA . VAL A 1 75 ? 9.82 10.156 2.082 1 94.44 75 VAL A CA 1
ATOM 563 C C . VAL A 1 75 ? 8.719 11.148 1.697 1 94.44 75 VAL A C 1
ATOM 565 O O . VAL A 1 75 ? 8.984 12.172 1.063 1 94.44 75 VAL A O 1
ATOM 568 N N . LEU A 1 76 ? 7.496 10.797 2.07 1 95.81 76 LEU A N 1
ATOM 569 C CA . LEU A 1 76 ? 6.371 11.703 1.882 1 95.81 76 LEU A CA 1
ATOM 570 C C . LEU A 1 76 ? 6.254 12.672 3.051 1 95.81 76 LEU A C 1
ATOM 572 O O . LEU A 1 76 ? 6.508 12.305 4.199 1 95.81 76 LEU A O 1
ATOM 576 N N . LEU A 1 77 ? 5.945 13.852 2.715 1 98.06 77 LEU A N 1
ATOM 577 C CA . LEU A 1 77 ? 5.574 14.836 3.727 1 98.06 77 LEU A CA 1
ATOM 578 C C . LEU A 1 77 ? 4.07 14.812 3.98 1 98.06 77 LEU A C 1
ATOM 580 O O . LEU A 1 77 ? 3.283 15.156 3.094 1 98.06 77 LEU A O 1
ATOM 584 N N . GLY A 1 78 ? 3.756 14.391 5.168 1 98.38 78 GLY A N 1
ATOM 585 C CA . GLY A 1 78 ? 2.352 14.156 5.465 1 98.38 78 GLY A CA 1
ATOM 586 C C . GLY A 1 78 ? 1.841 14.992 6.625 1 98.38 78 GLY A C 1
ATOM 587 O O . GLY A 1 78 ? 2.566 15.227 7.594 1 98.38 78 GLY A O 1
ATOM 588 N N . LEU A 1 79 ? 0.583 15.414 6.543 1 98.75 79 LEU A N 1
ATOM 589 C CA . LEU A 1 79 ? -0.125 16.078 7.637 1 98.75 79 LEU A CA 1
ATOM 590 C C . LEU A 1 79 ? -1.176 15.148 8.242 1 98.75 79 LEU A C 1
ATOM 592 O O . LEU A 1 79 ? -1.978 14.555 7.512 1 98.75 79 LEU A O 1
ATOM 596 N N . LEU A 1 80 ? -1.195 15.07 9.523 1 98.06 80 LEU A N 1
ATOM 597 C CA . LEU A 1 80 ? -2.109 14.172 10.227 1 98.06 80 LEU A CA 1
ATOM 598 C C . LEU A 1 80 ? -3.559 14.594 10.008 1 98.06 80 LEU A C 1
ATOM 600 O O . LEU A 1 80 ? -3.881 15.781 10.07 1 98.06 80 LEU A O 1
ATOM 604 N N . VAL A 1 81 ? -4.406 13.602 9.805 1 98.31 81 VAL A N 1
ATOM 605 C CA . VAL A 1 81 ? -5.844 13.812 9.695 1 98.31 81 VAL A CA 1
ATOM 606 C C . VAL A 1 81 ? -6.551 13.195 10.898 1 98.31 81 VAL A C 1
ATOM 608 O O . VAL A 1 81 ? -6.215 12.086 11.32 1 98.31 81 VAL A O 1
ATOM 611 N N . SER A 1 82 ? -7.527 13.914 11.484 1 97.31 82 SER A N 1
ATOM 612 C CA . SER A 1 82 ? -8.281 13.453 12.648 1 97.31 82 SER A CA 1
ATOM 613 C C . SER A 1 82 ? -9.766 13.773 12.508 1 97.31 82 SER A C 1
ATOM 615 O O . SER A 1 82 ? -10.133 14.789 11.906 1 97.31 82 SER A O 1
ATOM 617 N N . SER A 1 83 ? -10.57 12.961 13.07 1 97.12 83 SER A N 1
ATOM 618 C CA . SER A 1 83 ? -12.008 13.227 13.062 1 97.12 83 SER A CA 1
ATOM 619 C C . SER A 1 83 ? -12.477 13.781 14.398 1 97.12 83 SER A C 1
ATOM 621 O O . SER A 1 83 ? -13.68 13.867 14.656 1 97.12 83 SER A O 1
ATOM 623 N N . GLN A 1 84 ? -11.539 14.047 15.273 1 96.38 84 GLN A N 1
ATOM 624 C CA . GLN A 1 84 ? -11.906 14.555 16.594 1 96.38 84 GLN A CA 1
ATOM 625 C C . GLN A 1 84 ? -12.406 15.992 16.516 1 96.38 84 GLN A C 1
ATOM 627 O O . GLN A 1 84 ? -11.664 16.891 16.125 1 96.38 84 GLN A O 1
ATOM 632 N N . GLU A 1 85 ? -13.516 16.297 17.062 1 96.75 85 GLU A N 1
ATOM 633 C CA . GLU A 1 85 ? -14.219 17.578 16.922 1 96.75 85 GLU A CA 1
ATOM 634 C C . GLU A 1 85 ? -13.492 18.688 17.672 1 96.75 85 GLU A C 1
ATOM 636 O O . GLU A 1 85 ? -13.594 19.859 17.312 1 96.75 85 GLU A O 1
ATOM 641 N N . ARG A 1 86 ? -12.773 18.344 18.688 1 97.38 86 ARG A N 1
ATOM 642 C CA . ARG A 1 86 ? -12.07 19.344 19.469 1 97.38 86 ARG A CA 1
ATOM 643 C C . ARG A 1 86 ? -11.117 20.172 18.609 1 97.38 86 ARG A C 1
ATOM 645 O O . ARG A 1 86 ? -10.758 21.297 18.953 1 97.38 86 ARG A O 1
ATOM 652 N N . HIS A 1 87 ? -10.742 19.688 17.516 1 97.38 87 HIS A N 1
ATOM 653 C CA . HIS A 1 87 ? -9.789 20.359 16.641 1 97.38 87 HIS A CA 1
ATOM 654 C C . HIS A 1 87 ? -10.438 21.547 15.922 1 97.38 87 HIS A C 1
ATOM 656 O O . HIS A 1 87 ? -9.734 22.406 15.391 1 97.38 87 HIS A O 1
ATOM 662 N N . ALA A 1 88 ? -11.703 21.578 15.922 1 97.06 88 ALA A N 1
ATOM 663 C CA . ALA A 1 88 ? -12.422 22.672 15.273 1 97.06 88 ALA A CA 1
ATOM 664 C C . ALA A 1 88 ? -12.039 24.016 15.883 1 97.06 88 ALA A C 1
ATOM 666 O O . ALA A 1 88 ? -12.016 25.031 15.188 1 97.06 88 ALA A O 1
ATOM 667 N N . ALA A 1 89 ? -11.695 24 17.125 1 97.5 89 ALA A N 1
ATOM 668 C CA . ALA A 1 89 ? -11.414 25.234 17.844 1 97.5 89 ALA A CA 1
ATOM 669 C C . ALA A 1 89 ? -9.914 25.516 17.891 1 97.5 89 ALA A C 1
ATOM 671 O O . ALA A 1 89 ? -9.477 26.516 18.453 1 97.5 89 ALA A O 1
ATOM 672 N N . ASP A 1 90 ? -9.188 24.672 17.391 1 97.62 90 ASP A N 1
ATOM 673 C CA . ASP A 1 90 ? -7.73 24.766 17.453 1 97.62 90 ASP A CA 1
ATOM 674 C C . ASP A 1 90 ? -7.168 25.359 16.156 1 97.62 90 ASP A C 1
ATOM 676 O O . ASP A 1 90 ? -7.344 24.797 15.078 1 97.62 90 ASP A O 1
ATOM 680 N N . ARG A 1 91 ? -6.457 26.422 16.266 1 96.38 91 ARG A N 1
ATOM 681 C CA . ARG A 1 91 ? -5.977 27.188 15.109 1 96.38 91 ARG A CA 1
ATOM 682 C C . ARG A 1 91 ? -4.961 26.375 14.305 1 96.38 91 ARG A C 1
ATOM 684 O O . ARG A 1 91 ? -4.684 26.688 13.148 1 96.38 91 ARG A O 1
ATOM 691 N N . ASP A 1 92 ? -4.352 25.438 14.867 1 97.88 92 ASP A N 1
ATOM 692 C CA . ASP A 1 92 ? -3.352 24.625 14.172 1 97.88 92 ASP A CA 1
ATOM 693 C C . ASP A 1 92 ? -4.012 23.516 13.367 1 97.88 92 ASP A C 1
ATOM 695 O O . ASP A 1 92 ? -3.324 22.672 12.781 1 97.88 92 ASP A O 1
ATOM 699 N N . TRP A 1 93 ? -5.238 23.5 13.438 1 98.5 93 TRP A N 1
ATOM 700 C CA . TRP A 1 93 ? -6 22.531 12.664 1 98.5 93 TRP A CA 1
ATOM 701 C C . TRP A 1 93 ? -6.938 23.219 11.68 1 98.5 93 TRP A C 1
ATOM 703 O O . TRP A 1 93 ? -7.461 24.297 11.961 1 98.5 93 TRP A O 1
ATOM 713 N N . VAL A 1 94 ? -7.176 22.609 10.547 1 98.56 94 VAL A N 1
ATOM 714 C CA . VAL A 1 94 ? -8.109 23.141 9.562 1 98.56 94 VAL A CA 1
ATOM 715 C C . VAL A 1 94 ? -9.102 22.062 9.148 1 98.56 94 VAL A C 1
ATOM 717 O O . VAL A 1 94 ? -8.719 20.922 8.914 1 98.56 94 VAL A O 1
ATOM 720 N N . GLY A 1 95 ? -10.383 22.422 9.102 1 98.5 95 GLY A N 1
ATOM 721 C CA . GLY A 1 95 ? -11.422 21.484 8.688 1 98.5 95 GLY A CA 1
ATOM 722 C C . GLY A 1 95 ? -11.391 21.172 7.203 1 98.5 95 GLY A C 1
ATOM 723 O O . GLY A 1 95 ? -11.18 22.062 6.379 1 98.5 95 GLY A O 1
ATOM 724 N N . ILE A 1 96 ? -11.594 19.844 6.891 1 98.44 96 ILE A N 1
ATOM 725 C CA . ILE A 1 96 ? -11.555 19.484 5.48 1 98.44 96 ILE A CA 1
ATOM 726 C C . ILE A 1 96 ? -12.836 18.734 5.109 1 98.44 96 ILE A C 1
ATOM 728 O O . ILE A 1 96 ? -12.922 18.125 4.039 1 98.44 96 ILE A O 1
ATOM 732 N N . GLY A 1 97 ? -13.812 18.781 5.918 1 97.88 97 GLY A N 1
ATOM 733 C CA . GLY A 1 97 ? -15.07 18.094 5.664 1 97.88 97 GLY A CA 1
ATOM 734 C C . GLY A 1 97 ? -14.977 16.594 5.801 1 97.88 97 GLY A C 1
ATOM 735 O O . GLY A 1 97 ? -14.195 16.078 6.605 1 97.88 97 GLY A O 1
ATOM 736 N N . SER A 1 98 ? -15.953 15.883 5.168 1 97 98 SER A N 1
ATOM 737 C CA . SER A 1 98 ? -15.969 14.422 5.105 1 97 98 SER A CA 1
ATOM 738 C C . SER A 1 98 ? -15.516 13.922 3.736 1 97 98 SER A C 1
ATOM 740 O O . SER A 1 98 ? -15.531 14.68 2.762 1 97 98 SER A O 1
ATOM 742 N N . GLY A 1 99 ? -15.008 12.773 3.691 1 95.31 99 GLY A N 1
ATOM 743 C CA . GLY A 1 99 ? -14.562 12.211 2.426 1 95.31 99 GLY A CA 1
ATOM 744 C C . GLY A 1 99 ? -14.289 10.727 2.502 1 95.31 99 GLY A C 1
ATOM 745 O O . GLY A 1 99 ? -14.547 10.086 3.525 1 95.31 99 GLY A O 1
ATOM 746 N N . ALA A 1 100 ? -13.758 10.203 1.458 1 93.12 100 ALA A N 1
ATOM 747 C CA . ALA A 1 100 ? -13.586 8.766 1.269 1 93.12 100 ALA A CA 1
ATOM 748 C C . ALA A 1 100 ? -12.586 8.195 2.266 1 93.12 100 ALA A C 1
ATOM 750 O O . ALA A 1 100 ? -12.508 6.98 2.453 1 93.12 100 ALA A O 1
ATOM 751 N N . TRP A 1 101 ? -11.844 9.031 2.959 1 93.38 101 TRP A N 1
ATOM 752 C CA . TRP A 1 101 ? -10.828 8.586 3.902 1 93.38 101 TRP A CA 1
ATOM 753 C C . TRP A 1 101 ? -11.461 8.18 5.23 1 93.38 101 TRP A C 1
ATOM 755 O O . TRP A 1 101 ? -10.797 7.57 6.078 1 93.38 101 TRP A O 1
ATOM 765 N N . ASP A 1 102 ? -12.656 8.578 5.445 1 93.56 102 ASP A N 1
ATOM 766 C CA . ASP A 1 102 ? -13.398 8.195 6.641 1 93.56 102 ASP A CA 1
ATOM 767 C C . ASP A 1 102 ? -14.742 7.566 6.27 1 93.56 102 ASP A C 1
ATOM 769 O O . ASP A 1 102 ? -15.703 8.273 5.961 1 93.56 102 ASP A O 1
ATOM 773 N N . TYR A 1 103 ? -14.828 6.293 6.406 1 88.19 103 TYR A N 1
ATOM 774 C CA . TYR A 1 103 ? -15.984 5.551 5.926 1 88.19 103 TYR A CA 1
ATOM 775 C C . TYR A 1 103 ? -17.219 5.875 6.754 1 88.19 103 TYR A C 1
ATOM 777 O O . TYR A 1 103 ? -18.359 5.613 6.324 1 88.19 103 TYR A O 1
ATOM 785 N N . GLU A 1 104 ? -17 6.363 7.941 1 92.75 104 GLU A N 1
ATOM 786 C CA . GLU A 1 104 ? -18.125 6.742 8.789 1 92.75 104 GLU A CA 1
ATOM 787 C C . GLU A 1 104 ? -18.688 8.102 8.375 1 92.75 104 GLU A C 1
ATOM 789 O O . GLU A 1 104 ? -19.734 8.523 8.883 1 92.75 104 GLU A O 1
ATOM 794 N N . GLY A 1 105 ? -18.047 8.742 7.48 1 94.06 105 GLY A N 1
ATOM 795 C CA . GLY A 1 105 ? -18.531 10.023 6.98 1 94.06 105 GLY A CA 1
ATOM 796 C C . GLY A 1 105 ? -18.375 11.148 7.984 1 94.06 105 GLY A C 1
ATOM 797 O O . GLY A 1 105 ? -19.062 12.164 7.898 1 94.06 105 GLY A O 1
ATOM 798 N N . ARG A 1 106 ? -17.516 10.992 8.953 1 96.94 106 ARG A N 1
ATOM 799 C CA . ARG A 1 106 ? -17.297 12.031 9.961 1 96.94 106 ARG A CA 1
ATOM 800 C C . ARG A 1 106 ? -16.547 13.219 9.367 1 96.94 106 ARG A C 1
ATOM 802 O O . ARG A 1 106 ? -15.758 13.062 8.43 1 96.94 106 ARG A O 1
ATOM 809 N N . GLU A 1 107 ? -16.781 14.344 10.031 1 97.88 107 GLU A N 1
ATOM 810 C CA . GLU A 1 107 ? -15.945 15.508 9.75 1 97.88 107 GLU A CA 1
ATOM 811 C C . GLU A 1 107 ? -14.5 15.266 10.172 1 97.88 107 GLU A C 1
ATOM 813 O O . GLU A 1 107 ? -14.242 14.609 11.18 1 97.88 107 GLU A O 1
ATOM 818 N N . SER A 1 108 ? -13.602 15.875 9.32 1 98.5 108 SER A N 1
ATOM 819 C CA . SER A 1 108 ? -12.188 15.648 9.602 1 98.5 108 SER A CA 1
ATOM 820 C C . SER A 1 108 ? -11.398 16.953 9.586 1 98.5 108 SER A C 1
ATOM 822 O O . SER A 1 108 ? -11.859 17.953 9.039 1 98.5 108 SER A O 1
ATOM 824 N N . TRP A 1 109 ? -10.344 16.938 10.219 1 98.75 109 TRP A N 1
ATOM 825 C CA . TRP A 1 109 ? -9.43 18.062 10.312 1 98.75 109 TRP A CA 1
ATOM 826 C C . TRP A 1 109 ? -7.996 17.625 10.016 1 98.75 109 TRP A C 1
ATOM 828 O O . TRP A 1 109 ? -7.617 16.484 10.297 1 98.75 109 TRP A O 1
ATOM 838 N N . VAL A 1 110 ? -7.191 18.531 9.5 1 98.81 110 VAL A N 1
ATOM 839 C CA . VAL A 1 110 ? -5.785 18.312 9.188 1 98.81 110 VAL A CA 1
ATOM 840 C C . VAL A 1 110 ? -4.914 19.156 10.125 1 98.81 110 VAL A C 1
ATOM 842 O O . VAL A 1 110 ? -5.168 20.344 10.32 1 98.81 110 VAL A O 1
ATOM 845 N N . ARG A 1 111 ? -3.98 18.516 10.719 1 98.75 111 ARG A N 1
ATOM 846 C CA . ARG A 1 111 ? -3.033 19.25 11.562 1 98.75 111 ARG A CA 1
ATOM 847 C C . ARG A 1 111 ? -2.012 20 10.719 1 98.75 111 ARG A C 1
ATOM 849 O O . ARG A 1 111 ? -1.414 19.438 9.805 1 98.75 111 ARG A O 1
ATOM 856 N N . LEU A 1 112 ? -1.721 21.266 11.102 1 98.69 112 LEU A N 1
ATOM 857 C CA . LEU A 1 112 ? -0.931 22.125 10.227 1 98.69 112 LEU A CA 1
ATOM 858 C C . LEU A 1 112 ? 0.458 22.359 10.805 1 98.69 112 LEU A C 1
ATOM 860 O O . LEU A 1 112 ? 1.386 22.719 10.078 1 98.69 112 LEU A O 1
ATOM 864 N N . ASP A 1 113 ? 0.654 22.188 12.039 1 98.38 113 ASP A N 1
ATOM 865 C CA . ASP A 1 113 ? 1.867 22.719 12.656 1 98.38 113 ASP A CA 1
ATOM 866 C C . ASP A 1 113 ? 2.943 21.641 12.766 1 98.38 113 ASP A C 1
ATOM 868 O O . ASP A 1 113 ? 4.027 21.891 13.297 1 98.38 113 ASP A O 1
ATOM 872 N N . ARG A 1 114 ? 2.664 20.469 12.352 1 97.81 114 ARG A N 1
ATOM 873 C CA . ARG A 1 114 ? 3.625 19.375 12.312 1 97.81 114 ARG A CA 1
ATOM 874 C C . ARG A 1 114 ? 3.557 18.641 10.977 1 97.81 114 ARG A C 1
ATOM 876 O O . ARG A 1 114 ? 2.469 18.391 10.453 1 97.81 114 ARG A O 1
ATOM 883 N N . VAL A 1 115 ? 4.707 18.312 10.414 1 98.19 115 VAL A N 1
ATOM 884 C CA . VAL A 1 115 ? 4.801 17.484 9.227 1 98.19 115 VAL A CA 1
ATOM 885 C C . VAL A 1 115 ? 5.391 16.125 9.602 1 98.19 115 VAL A C 1
ATOM 887 O O . VAL A 1 115 ? 6.441 16.047 10.242 1 98.19 115 VAL A O 1
ATOM 890 N N . LEU A 1 116 ? 4.68 15.078 9.227 1 97.44 116 LEU A N 1
ATOM 891 C CA . LEU A 1 116 ? 5.172 13.719 9.406 1 97.44 116 LEU A CA 1
ATOM 892 C C . LEU A 1 116 ? 6.051 13.305 8.234 1 97.44 116 LEU A C 1
ATOM 894 O O . LEU A 1 116 ? 5.738 13.602 7.078 1 97.44 116 LEU A O 1
ATOM 898 N N . ASP A 1 117 ? 7.184 12.664 8.57 1 96.62 117 ASP A N 1
ATOM 899 C CA . ASP A 1 117 ? 7.953 11.938 7.57 1 96.62 117 ASP A CA 1
ATOM 900 C C . ASP A 1 117 ? 7.406 10.531 7.371 1 96.62 117 ASP A C 1
ATOM 902 O O . ASP A 1 117 ? 7.594 9.656 8.219 1 96.62 117 ASP A O 1
ATOM 906 N N . VAL A 1 118 ? 6.82 10.328 6.215 1 95.56 118 VAL A N 1
ATOM 907 C CA . VAL A 1 118 ? 6.145 9.062 5.949 1 95.56 118 VAL A CA 1
ATOM 908 C C . VAL A 1 118 ? 6.938 8.258 4.918 1 95.56 118 VAL A C 1
ATOM 910 O O . VAL A 1 118 ? 6.922 8.586 3.727 1 95.56 118 VAL A O 1
ATOM 913 N N . PRO A 1 119 ? 7.59 7.238 5.363 1 92.62 119 PRO A N 1
ATOM 914 C CA . PRO A 1 119 ? 8.227 6.398 4.344 1 92.62 119 PRO A CA 1
ATOM 915 C C . PRO A 1 119 ? 7.223 5.859 3.322 1 92.62 119 PRO A C 1
ATOM 917 O O . PRO A 1 119 ? 6.172 5.332 3.697 1 92.62 119 PRO A O 1
ATOM 920 N N . GLU A 1 120 ? 7.555 6.062 2.096 1 88.75 120 GLU A N 1
ATOM 921 C CA . GLU A 1 120 ? 6.648 5.641 1.034 1 88.75 120 GLU A CA 1
ATOM 922 C C . GLU A 1 120 ? 6.285 4.164 1.168 1 88.75 120 GLU A C 1
ATOM 924 O O . GLU A 1 120 ? 5.16 3.768 0.862 1 88.75 120 GLU A O 1
ATOM 929 N N . GLU A 1 121 ? 7.133 3.342 1.598 1 82.94 121 GLU A N 1
ATOM 930 C CA . GLU A 1 121 ? 6.934 1.9 1.713 1 82.94 121 GLU A CA 1
ATOM 931 C C . GLU A 1 121 ? 5.984 1.563 2.859 1 82.94 121 GLU A C 1
ATOM 933 O O . GLU A 1 121 ? 5.535 0.422 2.984 1 82.94 121 GLU A O 1
ATOM 938 N N . SER A 1 122 ? 5.637 2.531 3.625 1 85.62 122 SER A N 1
ATOM 939 C CA . SER A 1 122 ? 4.836 2.279 4.816 1 85.62 122 SER A CA 1
ATOM 940 C C . SER A 1 122 ? 3.354 2.521 4.547 1 85.62 122 SER A C 1
ATOM 942 O O . SER A 1 122 ? 2.508 2.217 5.391 1 85.62 122 SER A O 1
ATOM 944 N N . ILE A 1 123 ? 3.051 2.969 3.354 1 89.81 123 ILE A N 1
ATOM 945 C CA . ILE A 1 123 ? 1.665 3.367 3.137 1 89.81 123 ILE A CA 1
ATOM 946 C C . ILE A 1 123 ? 0.897 2.225 2.477 1 89.81 123 ILE A C 1
ATOM 948 O O . ILE A 1 123 ? 1.49 1.377 1.803 1 89.81 123 ILE A O 1
ATOM 952 N N . ARG A 1 124 ? -0.381 2.213 2.699 1 86.12 124 ARG A N 1
ATOM 953 C CA . ARG A 1 124 ? -1.252 1.241 2.047 1 86.12 124 ARG A CA 1
ATOM 954 C C . ARG A 1 124 ? -1.437 1.577 0.57 1 86.12 124 ARG A C 1
ATOM 956 O O . ARG A 1 124 ? -1.304 2.736 0.17 1 86.12 124 ARG A O 1
ATOM 963 N N . ARG A 1 125 ? -1.719 0.576 -0.189 1 86.31 125 ARG A N 1
ATOM 964 C CA . ARG A 1 125 ? -1.996 0.77 -1.608 1 86.31 125 ARG A CA 1
ATOM 965 C C . ARG A 1 125 ? -3.211 1.667 -1.811 1 86.31 125 ARG A C 1
ATOM 967 O O . ARG A 1 125 ? -3.232 2.498 -2.721 1 86.31 125 ARG A O 1
ATOM 974 N N . GLU A 1 126 ? -4.18 1.46 -0.929 1 83.12 126 GLU A N 1
ATOM 975 C CA . GLU A 1 126 ? -5.391 2.275 -0.971 1 83.12 126 GLU A CA 1
ATOM 976 C C . GLU A 1 126 ? -5.102 3.715 -0.56 1 83.12 126 GLU A C 1
ATOM 978 O O . GLU A 1 126 ? -4.238 3.965 0.285 1 83.12 126 GLU A O 1
ATOM 983 N N . GLY A 1 127 ? -5.84 4.621 -1.178 1 90.12 127 GLY A N 1
ATOM 984 C CA . GLY A 1 127 ? -5.824 6.035 -0.834 1 90.12 127 GLY A CA 1
ATOM 985 C C . GLY A 1 127 ? -7.105 6.758 -1.218 1 90.12 127 GLY A C 1
ATOM 986 O O . GLY A 1 127 ? -8.07 6.129 -1.66 1 90.12 127 GLY A O 1
ATOM 987 N N . ALA A 1 128 ? -7.117 7.988 -0.919 1 93.44 128 ALA A N 1
ATOM 988 C CA . ALA A 1 128 ? -8.211 8.883 -1.3 1 93.44 128 ALA A CA 1
ATOM 989 C C . ALA A 1 128 ? -7.672 10.211 -1.825 1 93.44 128 ALA A C 1
ATOM 991 O O . ALA A 1 128 ? -6.508 10.547 -1.605 1 93.44 128 ALA A O 1
ATOM 992 N N . ILE A 1 129 ? -8.516 10.828 -2.621 1 95.38 129 ILE A N 1
ATOM 993 C CA . ILE A 1 129 ? -8.141 12.141 -3.141 1 95.38 129 ILE A CA 1
ATOM 994 C C . ILE A 1 129 ? -8.906 13.227 -2.387 1 95.38 129 ILE A C 1
ATOM 996 O O . ILE A 1 129 ? -10.125 13.141 -2.23 1 95.38 129 ILE A O 1
ATOM 1000 N N . LEU A 1 130 ? -8.141 14.172 -1.828 1 97.75 130 LEU A N 1
ATOM 1001 C CA . LEU A 1 130 ? -8.773 15.391 -1.327 1 97.75 130 LEU A CA 1
ATOM 1002 C C . LEU A 1 130 ? -9.133 16.328 -2.475 1 97.75 130 LEU A C 1
ATOM 1004 O O . LEU A 1 130 ? -8.297 16.609 -3.34 1 97.75 130 LEU A O 1
ATOM 1008 N N . GLU A 1 131 ? -10.344 16.781 -2.459 1 97.44 131 GLU A N 1
ATOM 1009 C CA . GLU A 1 131 ? -10.789 17.688 -3.51 1 97.44 131 GLU A CA 1
ATOM 1010 C C . GLU A 1 131 ? -9.883 18.906 -3.611 1 97.44 131 GLU A C 1
ATOM 1012 O O . GLU A 1 131 ? -9.461 19.469 -2.596 1 97.44 131 GLU A O 1
ATOM 1017 N N . ARG A 1 132 ? -9.727 19.375 -4.832 1 97.94 132 ARG A N 1
ATOM 1018 C CA . ARG A 1 132 ? -8.812 20.484 -5.105 1 97.94 132 ARG A CA 1
ATOM 1019 C C . ARG A 1 132 ? -9.172 21.703 -4.277 1 97.94 132 ARG A C 1
ATOM 1021 O O . ARG A 1 132 ? -8.297 22.344 -3.691 1 97.94 132 ARG A O 1
ATOM 1028 N N . GLU A 1 133 ? -10.367 22.062 -4.254 1 98.31 133 GLU A N 1
ATOM 1029 C CA . GLU A 1 133 ? -10.789 23.266 -3.537 1 98.31 133 GLU A CA 1
ATOM 1030 C C . GLU A 1 133 ? -10.453 23.172 -2.053 1 98.31 133 GLU A C 1
ATOM 1032 O O . GLU A 1 133 ? -10.07 24.156 -1.436 1 98.31 133 GLU A O 1
ATOM 1037 N N . VAL A 1 134 ? -10.672 22.016 -1.518 1 98.62 134 VAL A N 1
ATOM 1038 C CA . VAL A 1 134 ? -10.375 21.828 -0.105 1 98.62 134 VAL A CA 1
ATOM 1039 C C . VAL A 1 134 ? -8.859 21.828 0.105 1 98.62 134 VAL A C 1
ATOM 1041 O O . VAL A 1 134 ? -8.359 22.406 1.072 1 98.62 134 VAL A O 1
ATOM 1044 N N . PHE A 1 135 ? -8.133 21.188 -0.765 1 98.75 135 PHE A N 1
ATOM 1045 C CA . PHE A 1 135 ? -6.68 21.234 -0.702 1 98.75 135 PHE A CA 1
ATOM 1046 C C . PHE A 1 135 ? -6.176 22.672 -0.722 1 98.75 135 PHE A C 1
ATOM 1048 O O . PHE A 1 135 ? -5.23 23.016 -0.006 1 98.75 135 PHE A O 1
ATOM 1055 N N . ASP A 1 136 ? -6.805 23.438 -1.517 1 98.5 136 ASP A N 1
ATOM 1056 C CA . ASP A 1 136 ? -6.406 24.828 -1.635 1 98.5 136 ASP A CA 1
ATOM 1057 C C . ASP A 1 136 ? -6.57 25.562 -0.305 1 98.5 136 ASP A C 1
ATOM 1059 O O . ASP A 1 136 ? -5.797 26.469 0.012 1 98.5 136 ASP A O 1
ATOM 1063 N N . VAL A 1 137 ? -7.547 25.219 0.452 1 98.56 137 VAL A N 1
ATOM 1064 C CA . VAL A 1 137 ? -7.738 25.797 1.778 1 98.56 137 VAL A CA 1
ATOM 1065 C C . VAL A 1 137 ? -6.551 25.438 2.672 1 98.56 137 VAL A C 1
ATOM 1067 O O . VAL A 1 137 ? -5.988 26.312 3.348 1 98.56 137 VAL A O 1
ATOM 1070 N N . VAL A 1 138 ? -6.152 24.172 2.688 1 98.69 138 VAL A N 1
ATOM 1071 C CA . VAL A 1 138 ? -5 23.719 3.459 1 98.69 138 VAL A CA 1
ATOM 1072 C C . VAL A 1 138 ? -3.744 24.438 2.99 1 98.69 138 VAL A C 1
ATOM 1074 O O . VAL A 1 138 ? -2.975 24.953 3.805 1 98.69 138 VAL A O 1
ATOM 1077 N N . ALA A 1 139 ? -3.613 24.531 1.698 1 98.62 139 ALA A N 1
ATOM 1078 C CA . ALA A 1 139 ? -2.445 25.172 1.095 1 98.62 139 ALA A CA 1
ATOM 1079 C C . ALA A 1 139 ? -2.359 26.641 1.486 1 98.62 139 ALA A C 1
ATOM 1081 O O . ALA A 1 139 ? -1.274 27.156 1.782 1 98.62 139 ALA A O 1
ATOM 1082 N N . ALA A 1 140 ? -3.42 27.328 1.472 1 98.44 140 ALA A N 1
ATOM 1083 C CA . ALA A 1 140 ? -3.453 28.75 1.833 1 98.44 140 ALA A CA 1
ATOM 1084 C C . ALA A 1 140 ? -2.969 28.953 3.264 1 98.44 140 ALA A C 1
ATOM 1086 O O . ALA A 1 140 ? -2.217 29.891 3.539 1 98.44 140 ALA A O 1
ATOM 1087 N N . ARG A 1 141 ? -3.389 28.078 4.125 1 98.5 141 ARG A N 1
ATOM 1088 C CA . ARG A 1 141 ? -2.959 28.172 5.516 1 98.5 141 ARG A CA 1
ATOM 1089 C C . ARG A 1 141 ? -1.466 27.891 5.648 1 98.5 141 ARG A C 1
ATOM 1091 O O . ARG A 1 141 ? -0.765 28.578 6.398 1 98.5 141 ARG A O 1
ATOM 1098 N N . LEU A 1 142 ? -0.98 26.891 4.941 1 98.5 142 LEU A N 1
ATOM 1099 C CA . LEU A 1 142 ? 0.444 26.578 4.965 1 98.5 142 LEU A CA 1
ATOM 1100 C C . LEU A 1 142 ? 1.27 27.75 4.465 1 98.5 142 LEU A C 1
ATOM 1102 O O . LEU A 1 142 ? 2.318 28.078 5.031 1 98.5 142 LEU A O 1
ATOM 1106 N N . ARG A 1 143 ? 0.789 28.375 3.455 1 98 143 ARG A N 1
ATOM 1107 C CA . ARG A 1 143 ? 1.48 29.531 2.893 1 98 143 ARG A CA 1
ATOM 1108 C C . ARG A 1 143 ? 1.447 30.719 3.857 1 98 143 ARG A C 1
ATOM 1110 O O . ARG A 1 143 ? 2.459 31.391 4.055 1 98 143 ARG A O 1
ATOM 1117 N N . ALA A 1 144 ? 0.353 30.984 4.43 1 97.88 144 ALA A N 1
ATOM 1118 C CA . ALA A 1 144 ? 0.147 32.156 5.27 1 97.88 144 ALA A CA 1
ATOM 1119 C C . ALA A 1 144 ? 0.867 32 6.609 1 97.88 144 ALA A C 1
ATOM 1121 O O . ALA A 1 144 ? 1.463 32.969 7.109 1 97.88 144 ALA A O 1
ATOM 1122 N N . ASP A 1 145 ? 0.822 30.75 7.145 1 97.38 145 ASP A N 1
ATOM 1123 C CA . ASP A 1 145 ? 1.174 30.625 8.555 1 97.38 145 ASP A CA 1
ATOM 1124 C C . ASP A 1 145 ? 2.461 29.812 8.734 1 97.38 145 ASP A C 1
ATOM 1126 O O . ASP A 1 145 ? 3.072 29.844 9.805 1 97.38 145 ASP A O 1
ATOM 1130 N N . TYR A 1 146 ? 2.922 29.094 7.703 1 97.38 146 TYR A N 1
ATOM 1131 C CA . TYR A 1 146 ? 4.004 28.156 7.953 1 97.38 146 TYR A CA 1
ATOM 1132 C C . TYR A 1 146 ? 5.066 28.234 6.867 1 97.38 146 TYR A C 1
ATOM 1134 O O . TYR A 1 146 ? 5.797 27.266 6.629 1 97.38 146 TYR A O 1
ATOM 1142 N N . ALA A 1 147 ? 5.141 29.2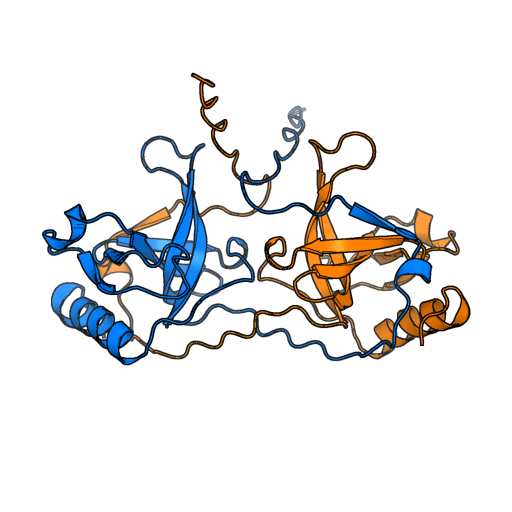66 6.102 1 96.5 147 ALA A N 1
ATOM 1143 C CA . ALA A 1 147 ? 6.242 29.672 5.23 1 96.5 147 ALA A CA 1
ATOM 1144 C C . ALA A 1 147 ? 6.262 28.828 3.957 1 96.5 147 ALA A C 1
ATOM 1146 O O . ALA A 1 147 ? 7.27 28.781 3.248 1 96.5 147 ALA A O 1
ATOM 1147 N N . TRP A 1 148 ? 5.227 28.062 3.719 1 97.12 148 TRP A N 1
ATOM 1148 C CA . TRP A 1 148 ? 5.141 27.344 2.457 1 97.12 148 TRP A CA 1
ATOM 1149 C C . TRP A 1 148 ? 4.844 28.297 1.302 1 97.12 148 TRP A C 1
ATOM 1151 O O . TRP A 1 148 ? 4.562 29.469 1.517 1 97.12 148 TRP A O 1
ATOM 1161 N N . ARG A 1 149 ? 5.02 27.781 0.012 1 95 149 ARG A N 1
ATOM 1162 C CA . ARG A 1 149 ? 4.863 28.672 -1.139 1 95 149 ARG A CA 1
ATOM 1163 C C . ARG A 1 149 ? 3.893 28.078 -2.154 1 95 149 ARG A C 1
ATOM 1165 O O . ARG A 1 149 ? 3.758 26.859 -2.252 1 95 149 ARG A O 1
ATOM 1172 N N . MET B 1 1 ? -23.891 -8.672 29.078 1 28.17 1 MET B N 1
ATOM 1173 C CA . MET B 1 1 ? -22.969 -7.535 29.047 1 28.17 1 MET B CA 1
ATOM 1174 C C . MET B 1 1 ? -21.609 -7.961 28.516 1 28.17 1 MET B C 1
ATOM 1176 O O . MET B 1 1 ? -20.828 -8.594 29.234 1 28.17 1 MET B O 1
ATOM 1180 N N . THR B 1 2 ? -21.5 -8.398 27.281 1 36.59 2 THR B N 1
ATOM 1181 C CA . THR B 1 2 ? -20.344 -9.039 26.656 1 36.59 2 THR B CA 1
ATOM 1182 C C . THR B 1 2 ? -19.141 -8.094 26.656 1 36.59 2 THR B C 1
ATOM 1184 O O . THR B 1 2 ? -19.219 -6.988 26.109 1 36.59 2 THR B O 1
ATOM 1187 N N . THR B 1 3 ? -18.281 -8.203 27.625 1 34.94 3 THR B N 1
ATOM 1188 C CA . THR B 1 3 ? -17.094 -7.391 27.875 1 34.94 3 THR B CA 1
ATOM 1189 C C . THR B 1 3 ? -16.234 -7.297 26.625 1 34.94 3 THR B C 1
ATOM 1191 O O . THR B 1 3 ? -15.844 -8.32 26.047 1 34.94 3 THR B O 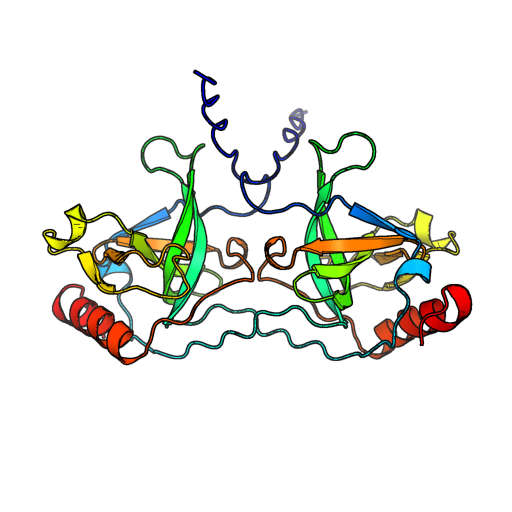1
ATOM 1194 N N . ALA B 1 4 ? -16.469 -6.312 25.875 1 38.44 4 ALA B N 1
ATOM 1195 C CA . ALA B 1 4 ? -15.648 -6.047 24.703 1 38.44 4 ALA B CA 1
ATOM 1196 C C . ALA B 1 4 ? -14.164 -6.156 25.047 1 38.44 4 ALA B C 1
ATOM 1198 O O . ALA B 1 4 ? -13.672 -5.484 25.953 1 38.44 4 ALA B O 1
ATOM 1199 N N . VAL B 1 5 ? -13.555 -7.309 25.016 1 34.38 5 VAL B N 1
ATOM 1200 C CA . VAL B 1 5 ? -12.125 -7.492 25.25 1 34.38 5 VAL B CA 1
ATOM 1201 C C . VAL B 1 5 ? -11.336 -6.434 24.484 1 34.38 5 VAL B C 1
ATOM 1203 O O . VAL B 1 5 ? -11.625 -6.168 23.312 1 34.38 5 VAL B O 1
ATOM 1206 N N . PRO B 1 6 ? -10.789 -5.434 25.203 1 33.94 6 PRO B N 1
ATOM 1207 C CA . PRO B 1 6 ? -10.016 -4.402 24.5 1 33.94 6 PRO B CA 1
ATOM 1208 C C . PRO B 1 6 ? -9.117 -4.977 23.406 1 33.94 6 PRO B C 1
ATOM 1210 O O . PRO B 1 6 ? -8.555 -6.062 23.578 1 33.94 6 PRO B O 1
ATOM 1213 N N . SER B 1 7 ? -9.438 -4.785 22.172 1 35.53 7 SER B N 1
ATOM 1214 C CA . SER B 1 7 ? -8.648 -5.293 21.062 1 35.53 7 SER B CA 1
ATOM 1215 C C . SER B 1 7 ? -7.152 -5.133 21.328 1 35.53 7 SER B C 1
ATOM 1217 O O . SER B 1 7 ? -6.711 -4.09 21.812 1 35.53 7 SER B O 1
ATOM 1219 N N . PRO B 1 8 ? -6.441 -6.125 21.656 1 33.41 8 PRO B N 1
ATOM 1220 C CA . PRO B 1 8 ? -5.012 -6.051 21.953 1 33.41 8 PRO B CA 1
ATOM 1221 C C . PRO B 1 8 ? -4.297 -4.977 21.125 1 33.41 8 PRO B C 1
ATOM 1223 O O . PRO B 1 8 ? -4.754 -4.617 20.047 1 33.41 8 PRO B O 1
ATOM 1226 N N . PRO B 1 9 ? -3.432 -4.191 21.688 1 33.09 9 PRO B N 1
ATOM 1227 C CA . PRO B 1 9 ? -2.678 -3.15 20.984 1 33.09 9 PRO B CA 1
ATOM 1228 C C . PRO B 1 9 ? -2.121 -3.623 19.656 1 33.09 9 PRO B C 1
ATOM 1230 O O . PRO B 1 9 ? -1.538 -4.707 19.562 1 33.09 9 PRO B O 1
ATOM 1233 N N . ALA B 1 10 ? -2.705 -3.328 18.531 1 40.28 10 ALA B N 1
ATOM 1234 C CA . ALA B 1 10 ? -2.354 -3.719 17.172 1 40.28 10 ALA B CA 1
ATOM 1235 C C . ALA B 1 10 ? -0.853 -3.592 16.922 1 40.28 10 ALA B C 1
ATOM 1237 O O . ALA B 1 10 ? -0.25 -2.566 17.25 1 40.28 10 ALA B O 1
ATOM 1238 N N . GLU B 1 11 ? -0.113 -4.613 17.234 1 38.22 11 GLU B N 1
ATOM 1239 C CA . GLU B 1 11 ? 1.321 -4.703 16.984 1 38.22 11 GLU B CA 1
ATOM 1240 C C . GLU B 1 11 ? 1.663 -4.246 15.562 1 38.22 11 GLU B C 1
ATOM 1242 O O . GLU B 1 11 ? 0.871 -4.43 14.633 1 38.22 11 GLU B O 1
ATOM 1247 N N . ILE B 1 12 ? 2.463 -3.254 15.336 1 44.5 12 ILE B N 1
ATOM 1248 C CA . ILE B 1 12 ? 3.045 -2.742 14.094 1 44.5 12 ILE B CA 1
ATOM 1249 C C . ILE B 1 12 ? 3.436 -3.908 13.188 1 44.5 12 ILE B C 1
ATOM 1251 O O . ILE B 1 12 ? 3.992 -4.906 13.656 1 44.5 12 ILE B O 1
ATOM 1255 N N . ALA B 1 13 ? 2.777 -4.188 12.156 1 47.91 13 ALA B N 1
ATOM 1256 C CA . ALA B 1 13 ? 3.232 -5.191 11.195 1 47.91 13 ALA B CA 1
ATOM 1257 C C . ALA B 1 13 ? 4.758 -5.262 11.156 1 47.91 13 ALA B C 1
ATOM 1259 O O . ALA B 1 13 ? 5.43 -4.23 11.047 1 47.91 13 ALA B O 1
ATOM 1260 N N . ALA B 1 14 ? 5.363 -6.273 11.617 1 51.03 14 ALA B N 1
ATOM 1261 C CA . ALA B 1 14 ? 6.793 -6.559 11.547 1 51.03 14 ALA B CA 1
ATOM 1262 C C . ALA B 1 14 ? 7.336 -6.305 10.141 1 51.03 14 ALA B C 1
ATOM 1264 O O . ALA B 1 14 ? 6.715 -6.695 9.148 1 51.03 14 ALA B O 1
ATOM 1265 N N . GLY B 1 15 ? 8.148 -5.344 9.984 1 57.06 15 GLY B N 1
ATOM 1266 C CA . GLY B 1 15 ? 9.016 -5.141 8.836 1 57.06 15 GLY B CA 1
ATOM 1267 C C . GLY B 1 15 ? 8.664 -3.896 8.039 1 57.06 15 GLY B C 1
ATOM 1268 O O . GLY B 1 15 ? 9.438 -3.457 7.188 1 57.06 15 GLY B O 1
ATOM 1269 N N . ARG B 1 16 ? 7.402 -3.543 8.102 1 67.19 16 ARG B N 1
ATOM 1270 C CA . ARG B 1 16 ? 7.18 -2.328 7.328 1 67.19 16 ARG B CA 1
ATOM 1271 C C . ARG B 1 16 ? 7.57 -1.088 8.125 1 67.19 16 ARG B C 1
ATOM 1273 O O . ARG B 1 16 ? 7.344 -1.025 9.336 1 67.19 16 ARG B O 1
ATOM 1280 N N . PRO B 1 17 ? 8.195 -0.261 7.398 1 78.25 17 PRO B N 1
ATOM 1281 C CA . PRO B 1 17 ? 8.531 0.979 8.102 1 78.25 17 PRO B CA 1
ATOM 1282 C C . PRO B 1 17 ? 7.301 1.666 8.695 1 78.25 17 PRO B C 1
ATOM 1284 O O . PRO B 1 17 ? 6.184 1.473 8.203 1 78.25 17 PRO B O 1
ATOM 1287 N N . VAL B 1 18 ? 7.516 2.293 9.859 1 84.12 18 VAL B N 1
ATOM 1288 C CA . VAL B 1 18 ? 6.445 3.016 10.539 1 84.12 18 VAL B CA 1
ATOM 1289 C C . VAL B 1 18 ? 6.707 4.52 10.461 1 84.12 18 VAL B C 1
ATOM 1291 O O . VAL B 1 18 ? 7.855 4.949 10.336 1 84.12 18 VAL B O 1
ATOM 1294 N N . THR B 1 19 ? 5.648 5.246 10.477 1 90.62 19 THR B N 1
ATOM 1295 C CA . THR B 1 19 ? 5.746 6.695 10.578 1 90.62 19 THR B CA 1
ATOM 1296 C C . THR B 1 19 ? 5.918 7.125 12.031 1 90.62 19 THR B C 1
ATOM 1298 O O . THR B 1 19 ? 4.977 7.039 12.828 1 90.62 19 THR B O 1
ATOM 1301 N N . SER B 1 20 ? 7.141 7.562 12.375 1 91.12 20 SER B N 1
ATOM 1302 C CA . SER B 1 20 ? 7.398 7.871 13.773 1 91.12 20 SER B CA 1
ATOM 1303 C C . SER B 1 20 ? 8.125 9.203 13.922 1 91.12 20 SER B C 1
ATOM 1305 O O . SER B 1 20 ? 8.383 9.656 15.047 1 91.12 20 SER B O 1
ATOM 1307 N N . THR B 1 21 ? 8.508 9.797 12.859 1 92.25 21 THR B N 1
ATOM 1308 C CA . THR B 1 21 ? 9.234 11.055 12.891 1 92.25 21 THR B CA 1
ATOM 1309 C C . THR B 1 21 ? 8.359 12.195 12.375 1 92.25 21 THR B C 1
ATOM 1311 O O . THR B 1 21 ? 7.613 12.023 11.414 1 92.25 21 THR B O 1
ATOM 1314 N N . SER B 1 22 ? 8.469 13.305 13.078 1 94.44 22 SER B N 1
ATOM 1315 C CA . SER B 1 22 ? 7.793 14.531 12.672 1 94.44 22 SER B CA 1
ATOM 1316 C C . SER B 1 22 ? 8.633 15.758 12.992 1 94.44 22 SER B C 1
ATOM 1318 O O . SER B 1 22 ? 9.578 15.68 13.781 1 94.44 22 SER B O 1
ATOM 1320 N N . CYS B 1 23 ? 8.383 16.859 12.352 1 95.81 23 CYS B N 1
ATOM 1321 C CA . CYS B 1 23 ? 9.086 18.125 12.578 1 95.81 23 CYS B CA 1
ATOM 1322 C C . CYS B 1 23 ? 8.133 19.297 12.438 1 95.81 23 CYS B C 1
ATOM 1324 O O . CYS B 1 23 ? 7.023 19.156 11.922 1 95.81 23 CYS B O 1
ATOM 1326 N N . PRO B 1 24 ? 8.578 20.422 13.039 1 97.19 24 PRO B N 1
ATOM 1327 C CA . PRO B 1 24 ? 7.766 21.609 12.805 1 97.19 24 PRO B CA 1
ATOM 1328 C C . PRO B 1 24 ? 7.535 21.891 11.32 1 97.19 24 PRO B C 1
ATOM 1330 O O . PRO B 1 24 ? 8.445 21.719 10.508 1 97.19 24 PRO B O 1
ATOM 1333 N N . THR B 1 25 ? 6.367 22.328 10.953 1 97.5 25 THR B N 1
ATOM 1334 C CA . THR B 1 25 ? 5.91 22.438 9.57 1 97.5 25 THR B CA 1
ATOM 1335 C C . THR B 1 25 ? 6.809 23.391 8.773 1 97.5 25 THR B C 1
ATOM 1337 O O . THR B 1 25 ? 7.172 23.094 7.633 1 97.5 25 THR B O 1
ATOM 1340 N N . ALA B 1 26 ? 7.16 24.469 9.391 1 96.88 26 ALA B N 1
ATOM 1341 C CA . ALA B 1 26 ? 7.953 25.484 8.695 1 96.88 26 ALA B CA 1
ATOM 1342 C C . ALA B 1 26 ? 9.297 24.906 8.25 1 96.88 26 ALA B C 1
ATOM 1344 O O . ALA B 1 26 ? 9.844 25.328 7.227 1 96.88 26 ALA B O 1
ATOM 1345 N N . ALA B 1 27 ? 9.836 23.906 8.914 1 96.12 27 ALA B N 1
ATOM 1346 C CA . ALA B 1 27 ? 11.133 23.297 8.617 1 96.12 27 ALA B CA 1
ATOM 1347 C C . ALA B 1 27 ? 11.086 22.516 7.309 1 96.12 27 ALA B C 1
ATOM 1349 O O . ALA B 1 27 ? 12.125 22.203 6.73 1 96.12 27 ALA B O 1
ATOM 1350 N N . ARG B 1 28 ? 9.859 22.266 6.863 1 96.06 28 ARG B N 1
ATOM 1351 C CA . ARG B 1 28 ? 9.703 21.469 5.652 1 96.06 28 ARG B CA 1
ATOM 1352 C C . ARG B 1 28 ? 9.062 22.297 4.539 1 96.06 28 ARG B C 1
ATOM 1354 O O . ARG B 1 28 ? 8.609 21.734 3.533 1 96.06 28 ARG B O 1
ATOM 1361 N N . ALA B 1 29 ? 9.039 23.516 4.723 1 96.75 29 ALA B N 1
ATOM 1362 C CA . ALA B 1 29 ? 8.312 24.375 3.799 1 96.75 29 ALA B CA 1
ATOM 1363 C C . ALA B 1 29 ? 8.867 24.266 2.383 1 96.75 29 ALA B C 1
ATOM 1365 O O . ALA B 1 29 ? 10.086 24.188 2.189 1 96.75 29 ALA B O 1
ATOM 1366 N N . ARG B 1 30 ? 8.07 24.188 1.365 1 96.69 30 ARG B N 1
ATOM 1367 C CA . ARG B 1 30 ? 8.367 24.094 -0.06 1 96.69 30 ARG B CA 1
ATOM 1368 C C . ARG B 1 30 ? 7.168 24.516 -0.899 1 96.69 30 ARG B C 1
ATOM 1370 O O . ARG B 1 30 ? 6.117 24.859 -0.358 1 96.69 30 ARG B O 1
ATOM 1377 N N . ARG B 1 31 ? 7.328 24.562 -2.236 1 96.44 31 ARG B N 1
ATOM 1378 C CA . ARG B 1 31 ? 6.215 24.859 -3.135 1 96.44 31 ARG B CA 1
ATOM 1379 C C . ARG B 1 31 ? 5.176 23.75 -3.098 1 96.44 31 ARG B C 1
ATOM 1381 O O . ARG B 1 31 ? 5.516 22.562 -3.234 1 96.44 31 ARG B O 1
ATOM 1388 N N . LEU B 1 32 ? 3.926 24.141 -2.943 1 96.94 32 LEU B N 1
ATOM 1389 C CA . LEU B 1 32 ? 2.818 23.203 -2.916 1 96.94 32 LEU B CA 1
ATOM 1390 C C . LEU B 1 32 ? 2.283 22.953 -4.324 1 96.94 32 LEU B C 1
ATOM 1392 O O . LEU B 1 32 ? 2.127 23.891 -5.109 1 96.94 32 LEU B O 1
ATOM 1396 N N . VAL B 1 33 ? 2.107 21.703 -4.676 1 95.56 33 VAL B N 1
ATOM 1397 C CA . VAL B 1 33 ? 1.531 21.312 -5.957 1 95.56 33 VAL B CA 1
ATOM 1398 C C . VAL B 1 33 ? 0.413 20.297 -5.723 1 95.56 33 VAL B C 1
ATOM 1400 O O . VAL B 1 33 ? 0.583 19.328 -4.969 1 95.56 33 VAL B O 1
ATOM 1403 N N . TYR B 1 34 ? -0.763 20.531 -6.285 1 96.88 34 TYR B N 1
ATOM 1404 C CA . TYR B 1 34 ? -1.872 19.578 -6.246 1 96.88 34 TYR B CA 1
ATOM 1405 C C . TYR B 1 34 ? -1.896 18.719 -7.5 1 96.88 34 TYR B C 1
ATOM 1407 O O . TYR B 1 34 ? -2.23 19.203 -8.586 1 96.88 34 TYR B O 1
ATOM 1415 N N . ALA B 1 35 ? -1.56 17.438 -7.332 1 93.25 35 ALA B N 1
ATOM 1416 C CA . ALA B 1 35 ? -1.513 16.547 -8.492 1 93.25 35 ALA B CA 1
ATOM 1417 C C . ALA B 1 35 ? -1.794 15.102 -8.094 1 93.25 35 ALA B C 1
ATOM 1419 O O . ALA B 1 35 ? -1.021 14.195 -8.422 1 93.25 35 ALA B O 1
ATOM 1420 N N . PRO B 1 36 ? -2.941 14.875 -7.426 1 91.75 36 PRO B N 1
ATOM 1421 C CA . PRO B 1 36 ? -3.213 13.5 -6.992 1 91.75 36 PRO B CA 1
ATOM 1422 C C . PRO B 1 36 ? -3.523 12.562 -8.156 1 91.75 36 PRO B C 1
ATOM 1424 O O . PRO B 1 36 ? -4.176 12.969 -9.125 1 91.75 36 PRO B O 1
ATOM 1427 N N . ASP B 1 37 ? -2.984 11.414 -8.156 1 81.69 37 ASP B N 1
ATOM 1428 C CA . ASP B 1 37 ? -3.252 10.359 -9.125 1 81.69 37 ASP B CA 1
ATOM 1429 C C . ASP B 1 37 ? -3.398 9 -8.445 1 81.69 37 ASP B C 1
ATOM 1431 O O . ASP B 1 37 ? -2.402 8.352 -8.117 1 81.69 37 ASP B O 1
ATOM 1435 N N . LEU B 1 38 ? -4.715 8.68 -8.258 1 73.25 38 LEU B N 1
ATOM 1436 C CA . LEU B 1 38 ? -4.926 7.414 -7.566 1 73.25 38 LEU B CA 1
ATOM 1437 C C . LEU B 1 38 ? -4.895 6.246 -8.547 1 73.25 38 LEU B C 1
ATOM 1439 O O . LEU B 1 38 ? -5.609 6.25 -9.547 1 73.25 38 LEU B O 1
ATOM 1443 N N . ASP B 1 39 ? -3.738 5.77 -8.938 1 68.75 39 ASP B N 1
ATOM 1444 C CA . ASP B 1 39 ? -3.758 4.477 -9.625 1 68.75 39 ASP B CA 1
ATOM 1445 C C . ASP B 1 39 ? -3.467 3.34 -8.648 1 68.75 39 ASP B C 1
ATOM 1447 O O . ASP B 1 39 ? -2.35 3.217 -8.141 1 68.75 39 ASP B O 1
ATOM 1451 N N . GLY B 1 40 ? -4.496 2.9 -7.996 1 68.69 40 GLY B N 1
ATOM 1452 C CA . GLY B 1 40 ? -4.164 2.109 -6.824 1 68.69 40 GLY B CA 1
ATOM 1453 C C . GLY B 1 40 ? -4.465 0.633 -6.992 1 68.69 40 GLY B C 1
ATOM 1454 O O . GLY B 1 40 ? -4.172 -0.172 -6.105 1 68.69 40 GLY B O 1
ATOM 1455 N N . ARG B 1 41 ? -4.973 0.302 -8.133 1 79.12 41 ARG B N 1
ATOM 1456 C CA . ARG B 1 41 ? -5.289 -1.123 -8.172 1 79.12 41 ARG B CA 1
ATOM 1457 C C . ARG B 1 41 ? -4.129 -1.925 -8.758 1 79.12 41 ARG B C 1
ATOM 1459 O O . ARG B 1 41 ? -3.502 -1.504 -9.727 1 79.12 41 ARG B O 1
ATOM 1466 N N . ALA B 1 42 ? -3.77 -2.916 -8.047 1 90.69 42 ALA B N 1
ATOM 1467 C CA . ALA B 1 42 ? -2.791 -3.83 -8.633 1 90.69 42 ALA B CA 1
ATOM 1468 C C . ALA B 1 42 ? -3.383 -4.578 -9.82 1 90.69 42 ALA B C 1
ATOM 1470 O O . ALA B 1 42 ? -4.539 -5.004 -9.781 1 90.69 42 ALA B O 1
ATOM 1471 N N . ASP B 1 43 ? -2.631 -4.633 -10.875 1 92.88 43 ASP B N 1
ATOM 1472 C CA . ASP B 1 43 ? -3.094 -5.227 -12.125 1 92.88 43 ASP B CA 1
ATOM 1473 C C . ASP B 1 43 ? -2.303 -6.488 -12.461 1 92.88 43 ASP B C 1
ATOM 1475 O O . ASP B 1 43 ? -1.161 -6.645 -12.023 1 92.88 43 ASP B O 1
ATOM 1479 N N . PRO B 1 44 ? -2.959 -7.48 -13.219 1 96.06 44 PRO B N 1
ATOM 1480 C CA . PRO B 1 44 ? -2.227 -8.68 -13.641 1 96.06 44 PRO B CA 1
ATOM 1481 C C . PRO B 1 44 ? -0.897 -8.344 -14.32 1 96.06 44 PRO B C 1
ATOM 1483 O O . PRO B 1 44 ? -0.847 -7.492 -15.203 1 96.06 44 PRO B O 1
ATOM 1486 N N . GLY B 1 45 ? 0.061 -8.977 -13.891 1 97.81 45 GLY B N 1
ATOM 1487 C CA . GLY B 1 45 ? 1.411 -8.703 -14.359 1 97.81 45 GLY B CA 1
ATOM 1488 C C . GLY B 1 45 ? 2.27 -8 -13.328 1 97.81 45 GLY B C 1
ATOM 1489 O O . GLY B 1 45 ? 3.488 -7.902 -13.484 1 97.81 45 GLY B O 1
ATOM 1490 N N . GLU B 1 46 ? 1.641 -7.488 -12.312 1 96.31 46 GLU B N 1
ATOM 1491 C CA . GLU B 1 46 ? 2.383 -6.879 -11.211 1 96.31 46 GLU B CA 1
ATOM 1492 C C . GLU B 1 46 ? 2.803 -7.926 -10.188 1 96.31 46 GLU B C 1
ATOM 1494 O O . GLU B 1 46 ? 2.086 -8.906 -9.961 1 96.31 46 GLU B O 1
ATOM 1499 N N . ILE B 1 47 ? 4 -7.711 -9.578 1 97.12 47 ILE B N 1
ATOM 1500 C CA . ILE B 1 47 ? 4.379 -8.391 -8.344 1 97.12 47 ILE B CA 1
ATOM 1501 C C . ILE B 1 47 ? 4.191 -7.445 -7.16 1 97.12 47 ILE B C 1
ATOM 1503 O O . ILE B 1 47 ? 4.734 -6.34 -7.145 1 97.12 47 ILE B O 1
ATOM 1507 N N . VAL B 1 48 ? 3.354 -7.84 -6.238 1 94.06 48 VAL B N 1
ATOM 1508 C CA . VAL B 1 48 ? 3.02 -7.047 -5.059 1 94.06 48 VAL B CA 1
ATOM 1509 C C . VAL B 1 48 ? 3.469 -7.781 -3.799 1 94.06 48 VAL B C 1
ATOM 1511 O O . VAL B 1 48 ? 3.734 -8.984 -3.836 1 94.06 48 VAL B O 1
ATOM 1514 N N . TRP B 1 49 ? 3.617 -7.059 -2.738 1 92 49 TRP B N 1
ATOM 1515 C CA . TRP B 1 49 ? 3.998 -7.648 -1.46 1 92 49 TRP B CA 1
ATOM 1516 C C . TRP B 1 49 ? 2.826 -7.637 -0.484 1 92 49 TRP B C 1
ATOM 1518 O O . TRP B 1 49 ? 2.092 -6.652 -0.398 1 92 49 TRP B O 1
ATOM 1528 N N . THR B 1 50 ? 2.588 -8.727 0.156 1 91.12 50 THR B N 1
ATOM 1529 C CA . THR B 1 50 ? 1.554 -8.883 1.173 1 91.12 50 THR B CA 1
ATOM 1530 C C . THR B 1 50 ? 2.021 -9.828 2.277 1 91.12 50 THR B C 1
ATOM 1532 O O . THR B 1 50 ? 2.936 -10.625 2.072 1 91.12 50 THR B O 1
ATOM 1535 N N . TRP B 1 51 ? 1.422 -9.664 3.412 1 88.44 51 TRP B N 1
ATOM 1536 C CA . TRP B 1 51 ? 1.67 -10.602 4.5 1 88.44 51 TRP B CA 1
ATOM 1537 C C . TRP B 1 51 ? 0.947 -11.922 4.258 1 88.44 51 TRP B C 1
ATOM 1539 O O . TRP B 1 51 ? -0.284 -11.961 4.207 1 88.44 51 TRP B O 1
ATOM 1549 N N . VAL B 1 52 ? 1.743 -12.945 4.117 1 90.94 52 VAL B N 1
ATOM 1550 C CA . VAL B 1 52 ? 1.169 -14.266 3.898 1 90.94 52 VAL B CA 1
ATOM 1551 C C . VAL B 1 52 ? 1.309 -15.109 5.164 1 90.94 52 VAL B C 1
ATOM 1553 O O . VAL B 1 52 ? 2.42 -15.336 5.645 1 90.94 52 VAL B O 1
ATOM 1556 N N . ALA B 1 53 ? 0.181 -15.547 5.66 1 89.94 53 ALA B N 1
ATOM 1557 C CA . ALA B 1 53 ? 0.174 -16.391 6.852 1 89.94 53 ALA B CA 1
ATOM 1558 C C . ALA B 1 53 ? 0.754 -17.766 6.551 1 89.94 53 ALA B C 1
ATOM 1560 O O . ALA B 1 53 ? 0.517 -18.328 5.477 1 89.94 53 ALA B O 1
ATOM 1561 N N . TYR B 1 54 ? 1.501 -18.281 7.543 1 87.31 54 TYR B N 1
ATOM 1562 C CA . TYR B 1 54 ? 1.967 -19.656 7.395 1 87.31 54 TYR B CA 1
ATOM 1563 C C . TYR B 1 54 ? 0.804 -20.641 7.473 1 87.31 54 TYR B C 1
ATOM 1565 O O . TYR B 1 54 ? -0.111 -20.469 8.281 1 87.31 54 TYR B O 1
ATOM 1573 N N . GLU B 1 55 ? 0.901 -21.594 6.695 1 81.94 55 GLU B N 1
ATOM 1574 C CA . GLU B 1 55 ? -0.156 -22.609 6.664 1 81.94 55 GLU B CA 1
ATOM 1575 C C . GLU B 1 55 ? -0.304 -23.297 8.016 1 81.94 55 GLU B C 1
ATOM 1577 O O . GLU B 1 55 ? -1.422 -23.531 8.477 1 81.94 55 GLU B O 1
ATOM 1582 N N . GLN B 1 56 ? 0.785 -23.578 8.75 1 84.62 56 GLN B N 1
ATOM 1583 C CA . GLN B 1 56 ? 0.771 -24.344 9.992 1 84.62 56 GLN B CA 1
ATOM 1584 C C . GLN B 1 56 ? 0.453 -23.453 11.188 1 84.62 56 GLN B C 1
ATOM 1586 O O . GLN B 1 56 ? -0.032 -23.922 12.219 1 84.62 56 GLN B O 1
ATOM 1591 N N . ASP B 1 57 ? 0.746 -22.203 11.148 1 83.56 57 ASP B N 1
ATOM 1592 C CA . ASP B 1 57 ? 0.473 -21.25 12.211 1 83.56 57 ASP B CA 1
ATOM 1593 C C . ASP B 1 57 ? 0.008 -19.906 11.641 1 83.56 57 ASP B C 1
ATOM 1595 O O . ASP B 1 57 ? 0.821 -19.016 11.406 1 83.56 57 ASP B O 1
ATOM 1599 N N . PRO B 1 58 ? -1.263 -19.781 11.508 1 79.62 58 PRO B N 1
ATOM 1600 C CA . PRO B 1 58 ? -1.804 -18.594 10.82 1 79.62 58 PRO B CA 1
ATOM 1601 C C . PRO B 1 58 ? -1.575 -17.312 11.602 1 79.62 58 PRO B C 1
ATOM 1603 O O . PRO B 1 58 ? -1.804 -16.219 11.07 1 79.62 58 PRO B O 1
ATOM 1606 N N . THR B 1 59 ? -1.137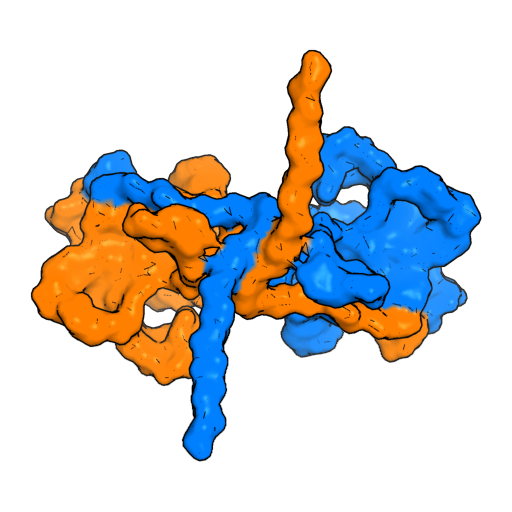 -17.422 12.859 1 78.44 59 THR B N 1
ATOM 1607 C CA . THR B 1 59 ? -0.841 -16.219 13.641 1 78.44 59 THR B CA 1
ATOM 1608 C C . THR B 1 59 ? 0.522 -15.648 13.258 1 78.44 59 THR B C 1
ATOM 1610 O O . THR B 1 59 ? 0.867 -14.531 13.656 1 78.44 59 THR B O 1
ATOM 1613 N N . ARG B 1 60 ? 1.106 -16.5 12.539 1 82.19 60 ARG B N 1
ATOM 1614 C CA . ARG B 1 60 ? 2.416 -16.094 12.047 1 82.19 60 ARG B CA 1
ATOM 1615 C C . ARG B 1 60 ? 2.428 -16.016 10.523 1 82.19 60 ARG B C 1
ATOM 1617 O O . ARG B 1 60 ? 1.529 -16.547 9.867 1 82.19 60 ARG B O 1
ATOM 1624 N N . GLY B 1 61 ? 3.328 -15.227 10.023 1 86.19 61 GLY B N 1
ATOM 1625 C CA . GLY B 1 61 ? 3.449 -15.07 8.586 1 86.19 61 GLY B CA 1
ATOM 1626 C C . GLY B 1 61 ? 4.652 -14.242 8.172 1 86.19 61 GLY B C 1
ATOM 1627 O O . GLY B 1 61 ? 5.562 -14.016 8.977 1 86.19 61 GLY B O 1
ATOM 1628 N N . LYS B 1 62 ? 4.773 -13.984 7.004 1 85.56 62 LYS B N 1
ATOM 1629 C CA . LYS B 1 62 ? 5.859 -13.148 6.5 1 85.56 62 LYS B CA 1
ATOM 1630 C C . LYS B 1 62 ? 5.414 -12.344 5.285 1 85.56 62 LYS B C 1
ATOM 1632 O O . LYS B 1 62 ? 4.461 -12.719 4.598 1 85.56 62 LYS B O 1
ATOM 1637 N N . ASP B 1 63 ? 6.082 -11.242 5.086 1 87.62 63 ASP B N 1
ATOM 1638 C CA . ASP B 1 63 ? 5.879 -10.43 3.887 1 87.62 63 ASP B CA 1
ATOM 1639 C C . ASP B 1 63 ? 6.449 -11.125 2.652 1 87.62 63 ASP B C 1
ATOM 1641 O O . ASP B 1 63 ? 7.648 -11.406 2.588 1 87.62 63 ASP B O 1
ATOM 1645 N N . ARG B 1 64 ? 5.59 -11.391 1.71 1 92 64 ARG B N 1
ATOM 1646 C CA . ARG B 1 64 ? 6.023 -12.172 0.553 1 92 64 ARG B CA 1
ATOM 1647 C C . ARG B 1 64 ? 5.617 -11.484 -0.749 1 92 64 ARG B C 1
ATOM 1649 O O . ARG B 1 64 ? 4.539 -10.898 -0.836 1 92 64 ARG B O 1
ATOM 1656 N N . PRO B 1 65 ? 6.484 -11.625 -1.721 1 96.12 65 PRO B N 1
ATOM 1657 C CA . PRO B 1 65 ? 6.051 -11.25 -3.066 1 96.12 65 PRO B CA 1
ATOM 1658 C C . PRO B 1 65 ? 5.055 -12.242 -3.664 1 96.12 65 PRO B C 1
ATOM 1660 O O . PRO B 1 65 ? 5.18 -13.453 -3.453 1 96.12 65 PRO B O 1
ATOM 1663 N N . VAL B 1 66 ? 4.094 -11.68 -4.395 1 97.81 66 VAL B N 1
ATOM 1664 C CA . VAL B 1 66 ? 3.068 -12.453 -5.082 1 97.81 66 VAL B CA 1
ATOM 1665 C C . VAL B 1 66 ? 2.814 -11.859 -6.469 1 97.81 66 VAL B C 1
ATOM 1667 O O . VAL B 1 66 ? 2.768 -10.641 -6.625 1 97.81 66 VAL B O 1
ATOM 1670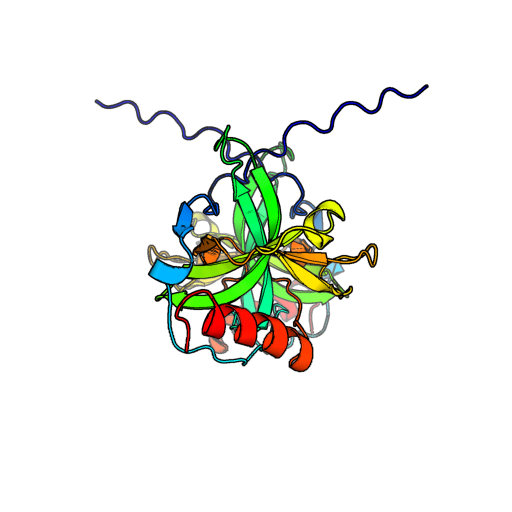 N N . LEU B 1 67 ? 2.738 -12.68 -7.445 1 98.69 67 LEU B N 1
ATOM 1671 C CA . LEU B 1 67 ? 2.4 -12.242 -8.797 1 98.69 67 LEU B CA 1
ATOM 1672 C C . LEU B 1 67 ? 0.888 -12.156 -8.977 1 98.69 67 LEU B C 1
ATOM 1674 O O . LEU B 1 67 ? 0.177 -13.148 -8.781 1 98.69 67 LEU B O 1
ATOM 1678 N N . VAL B 1 68 ? 0.406 -11.039 -9.383 1 98.06 68 VAL B N 1
ATOM 1679 C CA . VAL B 1 68 ? -1.016 -10.836 -9.648 1 98.06 68 VAL B CA 1
ATOM 1680 C C . VAL B 1 68 ? -1.364 -11.375 -11.039 1 98.06 68 VAL B C 1
ATOM 1682 O O . VAL B 1 68 ? -0.745 -10.984 -12.031 1 98.06 68 VAL B O 1
ATOM 1685 N N . VAL B 1 69 ? -2.402 -12.227 -11.117 1 98.31 69 VAL B N 1
ATOM 1686 C CA . VAL B 1 69 ? -2.766 -12.812 -12.406 1 98.31 69 VAL B CA 1
ATOM 1687 C C . VAL B 1 69 ? -4.246 -12.562 -12.688 1 98.31 69 VAL B C 1
ATOM 1689 O O . VAL B 1 69 ? -4.746 -12.906 -13.766 1 98.31 69 VAL B O 1
ATOM 1692 N N . GLY B 1 70 ? -4.957 -12.023 -11.75 1 96.38 70 GLY B N 1
ATOM 1693 C CA . GLY B 1 70 ? -6.367 -11.711 -11.914 1 96.38 70 GLY B CA 1
ATOM 1694 C C . GLY B 1 70 ? -6.961 -10.992 -10.719 1 96.38 70 GLY B C 1
ATOM 1695 O O . GLY B 1 70 ? -6.238 -10.594 -9.805 1 96.38 70 GLY B O 1
ATOM 1696 N N . ARG B 1 71 ? -8.242 -10.781 -10.82 1 94.12 71 ARG B N 1
ATOM 1697 C CA . ARG B 1 71 ? -8.977 -10.102 -9.758 1 94.12 71 ARG B CA 1
ATOM 1698 C C . ARG B 1 71 ? -10.43 -10.562 -9.719 1 94.12 71 ARG B C 1
ATOM 1700 O O . ARG B 1 71 ? -11.008 -10.906 -10.758 1 94.12 71 ARG B 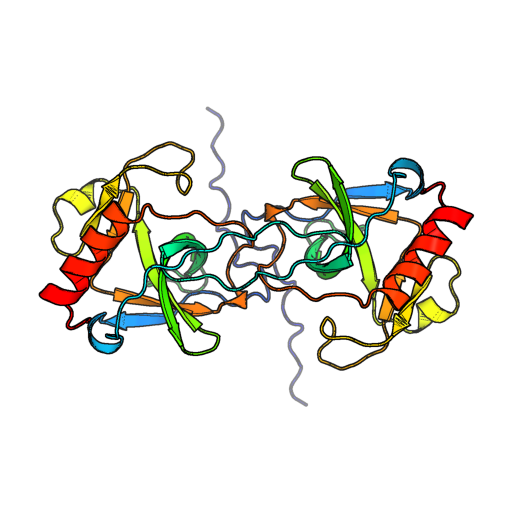O 1
ATOM 1707 N N . ASP B 1 72 ? -10.898 -10.625 -8.562 1 92.62 72 ASP B N 1
ATOM 1708 C CA . ASP B 1 72 ? -12.32 -10.781 -8.281 1 92.62 72 ASP B CA 1
ATOM 1709 C C . ASP B 1 72 ? -12.797 -9.734 -7.285 1 92.62 72 ASP B C 1
ATOM 1711 O O . ASP B 1 72 ? -12.711 -9.93 -6.074 1 92.62 72 ASP B O 1
ATOM 1715 N N . ARG B 1 73 ? -13.336 -8.578 -7.836 1 89.75 73 ARG B N 1
ATOM 1716 C CA . ARG B 1 73 ? -13.727 -7.434 -7.012 1 89.75 73 ARG B CA 1
ATOM 1717 C C . ARG B 1 73 ? -12.539 -6.918 -6.199 1 89.75 73 ARG B C 1
ATOM 1719 O O . ARG B 1 73 ? -11.508 -6.559 -6.758 1 89.75 73 ARG B O 1
ATOM 1726 N N . SER B 1 74 ? -12.562 -6.996 -4.914 1 89.19 74 SER B N 1
ATOM 1727 C CA . SER B 1 74 ? -11.508 -6.422 -4.082 1 89.19 74 SER B CA 1
ATOM 1728 C C . SER B 1 74 ? -10.492 -7.48 -3.67 1 89.19 74 SER B C 1
ATOM 1730 O O . SER B 1 74 ? -9.672 -7.246 -2.779 1 89.19 74 SER B O 1
ATOM 1732 N N . VAL B 1 75 ? -10.586 -8.594 -4.336 1 94.44 75 VAL B N 1
ATOM 1733 C CA . VAL B 1 75 ? -9.656 -9.688 -4.055 1 94.44 75 VAL B CA 1
ATOM 1734 C C . VAL B 1 75 ? -8.789 -9.953 -5.281 1 94.44 75 VAL B C 1
ATOM 1736 O O . VAL B 1 75 ? -9.305 -10.203 -6.371 1 94.44 75 VAL B O 1
ATOM 1739 N N . LEU B 1 76 ? -7.48 -9.859 -5.07 1 95.81 76 LEU B N 1
ATOM 1740 C CA . LEU B 1 76 ? -6.531 -10.203 -6.121 1 95.81 76 LEU B CA 1
ATOM 1741 C C . LEU B 1 76 ? -6.238 -11.703 -6.121 1 95.81 76 LEU B C 1
ATOM 1743 O O . LEU B 1 76 ? -6.16 -12.32 -5.059 1 95.81 76 LEU B O 1
ATOM 1747 N N . LEU B 1 77 ? -6.148 -12.219 -7.262 1 98.06 77 LEU B N 1
ATOM 1748 C CA . LEU B 1 77 ? -5.656 -13.578 -7.43 1 98.06 77 LEU B CA 1
ATOM 1749 C C . LEU B 1 77 ? -4.141 -13.586 -7.602 1 98.06 77 LEU B C 1
ATOM 1751 O O . LEU B 1 77 ? -3.619 -13.078 -8.594 1 98.06 77 LEU B O 1
ATOM 1755 N N . GLY B 1 78 ? -3.518 -14.148 -6.613 1 98.31 78 GLY B N 1
ATOM 1756 C CA . GLY B 1 78 ? -2.066 -14.055 -6.578 1 98.31 78 GLY B CA 1
ATOM 1757 C C . GLY B 1 78 ? -1.383 -15.414 -6.566 1 98.31 78 GLY B C 1
ATOM 1758 O O . GLY B 1 78 ? -1.88 -16.359 -5.957 1 98.31 78 GLY B O 1
ATOM 1759 N N . LEU B 1 79 ? -0.23 -15.492 -7.215 1 98.75 79 LEU B N 1
ATOM 1760 C CA . LEU B 1 79 ? 0.644 -16.656 -7.172 1 98.75 79 LEU B CA 1
ATOM 1761 C C . LEU B 1 79 ? 1.894 -16.375 -6.348 1 98.75 79 LEU B C 1
ATOM 1763 O O . LEU B 1 79 ? 2.561 -15.359 -6.555 1 98.75 79 LEU B O 1
ATOM 1767 N N . LEU B 1 80 ? 2.223 -17.266 -5.48 1 98 80 LEU B N 1
ATOM 1768 C CA . LEU B 1 80 ? 3.359 -17.078 -4.586 1 98 80 LEU B CA 1
ATOM 1769 C C . LEU B 1 80 ? 4.668 -17.047 -5.367 1 98 80 LEU B C 1
ATOM 1771 O O . LEU B 1 80 ? 4.871 -17.859 -6.277 1 98 80 LEU B O 1
ATOM 1775 N N . VAL B 1 81 ? 5.543 -16.141 -4.965 1 98.25 81 VAL B N 1
ATOM 1776 C CA . VAL B 1 81 ? 6.887 -16.047 -5.52 1 98.25 8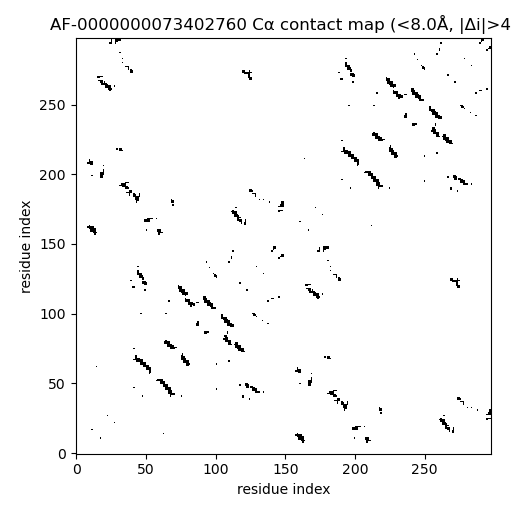1 VAL B CA 1
ATOM 1777 C C . VAL B 1 81 ? 7.914 -16.438 -4.461 1 98.25 81 VAL B C 1
ATOM 1779 O O . VAL B 1 81 ? 7.801 -16.031 -3.299 1 98.25 81 VAL B O 1
ATOM 1782 N N . SER B 1 82 ? 8.922 -17.25 -4.828 1 97.25 82 SER B N 1
ATOM 1783 C CA . SER B 1 82 ? 9.969 -17.719 -3.926 1 97.25 82 SER B CA 1
ATOM 1784 C C . SER B 1 82 ? 11.344 -17.672 -4.598 1 97.25 82 SER B C 1
ATOM 1786 O O . SER B 1 82 ? 11.453 -17.875 -5.809 1 97.25 82 SER B O 1
ATOM 1788 N N . SER B 1 83 ? 12.336 -17.453 -3.828 1 97.12 83 SER B N 1
ATOM 1789 C CA . SER B 1 83 ? 13.695 -17.469 -4.363 1 97.12 83 SER B CA 1
ATOM 1790 C C . SER B 1 83 ? 14.406 -18.781 -4.02 1 97.12 83 SER B C 1
ATOM 1792 O O . SER B 1 83 ? 15.617 -18.891 -4.199 1 97.12 83 SER B O 1
ATOM 1794 N N . GLN B 1 84 ? 13.688 -19.688 -3.436 1 96.31 84 GLN B N 1
ATOM 1795 C CA . GLN B 1 84 ? 14.305 -20.953 -3.049 1 96.31 84 GLN B CA 1
ATOM 1796 C C . GLN B 1 84 ? 14.625 -21.812 -4.273 1 96.31 84 GLN B C 1
ATOM 1798 O O . GLN B 1 84 ? 13.727 -22.203 -5.016 1 96.31 84 GLN B O 1
ATOM 1803 N N . GLU B 1 85 ? 15.781 -22.312 -4.406 1 96.75 85 GLU B N 1
ATOM 1804 C CA . GLU B 1 85 ? 16.297 -22.984 -5.59 1 96.75 85 GLU B CA 1
ATOM 1805 C C . GLU B 1 85 ? 15.656 -24.359 -5.77 1 96.75 85 GLU B C 1
ATOM 1807 O O . GLU B 1 85 ? 15.555 -24.859 -6.891 1 96.75 85 GLU B O 1
ATOM 1812 N N . ARG B 1 86 ? 15.227 -24.953 -4.715 1 97.38 86 ARG B N 1
ATOM 1813 C CA . ARG B 1 86 ? 14.625 -26.281 -4.789 1 97.38 86 ARG B CA 1
ATOM 1814 C C . ARG B 1 86 ? 13.422 -26.281 -5.723 1 97.38 86 ARG B C 1
ATOM 1816 O O . ARG B 1 86 ? 13.039 -27.328 -6.246 1 97.38 86 ARG B O 1
ATOM 1823 N N . HIS B 1 87 ? 12.852 -25.203 -5.98 1 97.38 87 HIS B N 1
ATOM 1824 C CA . HIS B 1 87 ? 11.656 -25.109 -6.816 1 97.38 87 HIS B CA 1
ATOM 1825 C C . HIS B 1 87 ? 11.992 -25.312 -8.289 1 97.38 87 HIS B C 1
ATOM 1827 O O . HIS B 1 87 ? 11.109 -25.562 -9.102 1 97.38 87 HIS B O 1
ATOM 1833 N N . ALA B 1 88 ? 13.227 -25.203 -8.602 1 97.06 88 ALA B N 1
ATOM 1834 C CA . ALA B 1 88 ? 13.656 -25.391 -9.992 1 97.06 88 ALA B CA 1
ATOM 1835 C C . ALA B 1 88 ? 13.289 -26.781 -10.5 1 97.06 88 ALA B C 1
ATOM 1837 O O . ALA B 1 88 ? 13 -26.953 -11.68 1 97.06 88 ALA B O 1
ATOM 1838 N N . ALA B 1 89 ? 13.234 -27.703 -9.609 1 97.5 89 ALA B N 1
ATOM 1839 C CA . ALA B 1 89 ? 13.008 -29.094 -9.992 1 97.5 89 ALA B CA 1
ATOM 1840 C C . ALA B 1 89 ? 11.539 -29.484 -9.812 1 97.5 89 ALA B C 1
ATOM 1842 O O . ALA B 1 89 ? 11.148 -30.609 -10.094 1 97.5 89 ALA B O 1
ATOM 1843 N N . ASP B 1 90 ? 10.812 -28.625 -9.352 1 97.56 90 ASP B N 1
ATOM 1844 C CA . ASP B 1 90 ? 9.406 -28.891 -9.047 1 97.56 90 ASP B CA 1
ATOM 1845 C C . ASP B 1 90 ? 8.5 -28.406 -10.172 1 97.56 90 ASP B C 1
ATOM 1847 O O . ASP B 1 90 ? 8.477 -27.203 -10.484 1 97.56 90 ASP B O 1
ATOM 1851 N N . ARG B 1 91 ? 7.73 -29.266 -10.742 1 96.31 91 ARG B N 1
ATOM 1852 C CA . ARG B 1 91 ? 6.922 -28.969 -11.922 1 96.31 91 ARG B CA 1
ATOM 1853 C C . ARG B 1 91 ? 5.836 -27.953 -11.602 1 96.31 91 ARG B C 1
ATOM 1855 O O . ARG B 1 91 ? 5.262 -27.328 -12.5 1 96.31 91 ARG B O 1
ATOM 1862 N N . ASP B 1 92 ? 5.473 -27.797 -10.406 1 97.81 92 ASP B N 1
ATOM 1863 C CA . ASP B 1 92 ? 4.426 -26.859 -10.023 1 97.81 92 ASP B CA 1
ATOM 1864 C C . ASP B 1 92 ? 4.988 -25.453 -9.875 1 97.81 92 ASP B C 1
ATOM 1866 O O . ASP B 1 92 ? 4.27 -24.516 -9.492 1 97.81 92 ASP B O 1
ATOM 1870 N N . TRP B 1 93 ? 6.191 -25.359 -10.109 1 98.5 93 TRP B N 1
ATOM 1871 C CA . TRP B 1 93 ? 6.848 -24.047 -10.055 1 98.5 93 TRP B CA 1
ATOM 1872 C C . TRP B 1 93 ? 7.457 -23.688 -11.406 1 98.5 93 TRP B C 1
ATOM 1874 O O . TRP B 1 93 ? 7.922 -24.562 -12.133 1 98.5 93 TRP B O 1
ATOM 1884 N N . VAL B 1 94 ? 7.484 -22.438 -11.742 1 98.56 94 VAL B N 1
ATOM 1885 C CA . VAL B 1 94 ? 8.102 -21.969 -12.984 1 98.56 94 VAL B CA 1
ATOM 1886 C C . VAL B 1 94 ? 9.078 -20.844 -12.68 1 98.56 94 VAL B C 1
ATOM 1888 O O . VAL B 1 94 ? 8.766 -19.938 -11.906 1 98.56 94 VAL B O 1
ATOM 1891 N N . GLY B 1 95 ? 10.273 -20.906 -13.266 1 98.5 95 GLY B N 1
ATOM 1892 C CA . GLY B 1 95 ? 11.281 -19.859 -13.086 1 98.5 95 GLY B CA 1
ATOM 1893 C C . GLY B 1 95 ? 10.93 -18.562 -13.797 1 98.5 95 GLY B C 1
ATOM 1894 O O . GLY B 1 95 ? 10.445 -18.578 -14.93 1 98.5 95 GLY B O 1
ATOM 1895 N N . ILE B 1 96 ? 11.188 -17.438 -13.078 1 98.44 96 ILE B N 1
ATOM 1896 C CA . ILE B 1 96 ? 10.859 -16.156 -13.695 1 98.44 96 ILE B CA 1
ATOM 1897 C C . ILE B 1 96 ? 12.094 -15.242 -13.68 1 98.44 96 ILE B C 1
ATOM 1899 O O . ILE B 1 96 ? 11.984 -14.047 -13.938 1 98.44 96 ILE B O 1
ATOM 1903 N N . GLY B 1 97 ? 13.219 -15.758 -13.414 1 97.88 97 GLY B N 1
ATOM 1904 C CA . GLY B 1 97 ? 14.445 -14.984 -13.367 1 97.88 97 GLY B CA 1
ATOM 1905 C C . GLY B 1 97 ? 14.539 -14.086 -12.148 1 97.88 97 GLY B C 1
ATOM 1906 O O . GLY B 1 97 ? 14.023 -14.43 -11.078 1 97.88 97 GLY B O 1
ATOM 1907 N N . SER B 1 98 ? 15.398 -13.047 -12.258 1 96.94 98 SER B N 1
ATOM 1908 C CA . SER B 1 98 ? 15.547 -12.023 -11.227 1 96.94 98 SER B CA 1
ATOM 1909 C C . SER B 1 98 ? 14.852 -10.727 -11.633 1 96.94 98 SER B C 1
ATOM 1911 O O . SER B 1 98 ? 14.562 -10.508 -12.812 1 96.94 98 SER B O 1
ATOM 1913 N N . GLY B 1 99 ? 14.461 -9.969 -10.711 1 95.31 99 GLY B N 1
ATOM 1914 C CA . GLY B 1 99 ? 13.797 -8.711 -11 1 95.31 99 GLY B CA 1
ATOM 1915 C C . GLY B 1 99 ? 13.703 -7.797 -9.797 1 95.31 99 GLY B C 1
ATOM 1916 O O . GLY B 1 99 ? 14.258 -8.094 -8.734 1 95.31 99 GLY B O 1
ATOM 1917 N N . ALA B 1 100 ? 13 -6.734 -9.953 1 93.06 100 ALA B N 1
ATOM 1918 C CA . ALA B 1 100 ? 12.945 -5.648 -8.984 1 93.06 100 ALA B CA 1
ATOM 1919 C C . ALA B 1 100 ? 12.258 -6.102 -7.695 1 93.06 100 ALA B C 1
ATOM 1921 O O . ALA B 1 100 ? 12.352 -5.426 -6.668 1 93.06 100 ALA B O 1
ATOM 1922 N N . TRP B 1 101 ? 11.625 -7.262 -7.703 1 93.38 101 TRP B N 1
ATOM 1923 C CA . TRP B 1 101 ? 10.898 -7.758 -6.535 1 93.38 101 TRP B CA 1
ATOM 1924 C C . TRP B 1 101 ? 11.859 -8.391 -5.531 1 93.38 101 TRP B C 1
ATOM 1926 O O . TRP B 1 101 ? 11.484 -8.672 -4.391 1 93.38 101 TRP B O 1
ATOM 1936 N N . ASP B 1 102 ? 13.031 -8.68 -5.957 1 93.56 102 ASP B N 1
ATOM 1937 C CA . ASP B 1 102 ? 14.07 -9.227 -5.086 1 93.56 102 ASP B CA 1
ATOM 1938 C C . ASP B 1 102 ? 15.344 -8.391 -5.168 1 93.56 102 ASP B C 1
ATOM 1940 O O . ASP B 1 102 ? 16.125 -8.539 -6.109 1 93.56 102 ASP B O 1
ATOM 1944 N N . TYR B 1 103 ? 15.594 -7.625 -4.168 1 88.25 103 TYR B N 1
ATOM 1945 C CA . TYR B 1 103 ? 16.688 -6.656 -4.199 1 88.25 103 TYR B CA 1
ATOM 1946 C C . TYR B 1 103 ? 18.031 -7.352 -4.191 1 88.25 103 TYR B C 1
ATOM 1948 O O . TYR B 1 103 ? 19.062 -6.746 -4.535 1 88.25 103 TYR B O 1
ATOM 1956 N N . GLU B 1 104 ? 18.031 -8.57 -3.752 1 92.88 104 GLU B N 1
ATOM 1957 C CA . GLU B 1 104 ? 19.281 -9.328 -3.75 1 92.88 104 GLU B CA 1
ATOM 1958 C C . GLU B 1 104 ? 19.594 -9.883 -5.137 1 92.88 104 GLU B C 1
ATOM 1960 O O . GLU B 1 104 ? 20.672 -10.43 -5.363 1 92.88 104 GLU B O 1
ATOM 1965 N N . GLY B 1 105 ? 18.703 -9.742 -6.031 1 94.19 105 GLY B N 1
ATOM 1966 C CA . GLY B 1 105 ? 18.922 -10.188 -7.398 1 94.19 105 GLY B CA 1
ATOM 1967 C C . GLY B 1 105 ? 18.875 -11.695 -7.551 1 94.19 105 GLY B C 1
ATOM 1968 O O . GLY B 1 105 ? 19.438 -12.242 -8.508 1 94.19 105 GLY B O 1
ATOM 1969 N N . ARG B 1 106 ? 18.281 -12.375 -6.609 1 96.88 106 ARG B N 1
ATOM 1970 C CA . ARG B 1 106 ? 18.203 -13.836 -6.68 1 96.88 106 ARG B CA 1
ATOM 1971 C C . ARG B 1 106 ? 17.219 -14.273 -7.758 1 96.88 106 ARG B C 1
ATOM 1973 O O . ARG B 1 106 ? 16.266 -13.562 -8.062 1 96.88 106 ARG B O 1
ATOM 1980 N N . GLU B 1 107 ? 17.484 -15.492 -8.211 1 97.88 107 GLU B N 1
ATOM 1981 C CA . GLU B 1 107 ? 16.5 -16.156 -9.055 1 97.88 107 GLU B CA 1
ATOM 1982 C C . GLU B 1 107 ? 15.219 -16.453 -8.273 1 97.88 107 GLU B C 1
ATOM 1984 O O . GLU B 1 107 ? 15.273 -16.781 -7.086 1 97.88 107 GLU B O 1
ATOM 1989 N N . SER B 1 108 ? 14.094 -16.328 -9.062 1 98.5 108 SER B N 1
ATOM 1990 C CA . SER B 1 108 ? 12.812 -16.531 -8.391 1 98.5 108 SER B CA 1
ATOM 1991 C C . SER B 1 108 ? 11.914 -17.484 -9.172 1 98.5 108 SER B C 1
ATOM 1993 O O . SER B 1 108 ? 12.133 -17.703 -10.367 1 98.5 108 SER B O 1
ATOM 1995 N N . TRP B 1 109 ? 11.047 -18.031 -8.516 1 98.75 109 TRP B N 1
ATOM 1996 C CA . TRP B 1 109 ? 10.07 -18.969 -9.07 1 98.75 109 TRP B CA 1
ATOM 1997 C C . TRP B 1 109 ? 8.656 -18.609 -8.609 1 98.75 109 TRP B C 1
ATOM 1999 O O . TRP B 1 109 ? 8.469 -18.094 -7.504 1 98.75 109 TRP B O 1
ATOM 2009 N N . VAL B 1 110 ? 7.668 -18.922 -9.422 1 98.81 110 VAL B N 1
ATOM 2010 C CA . VAL B 1 110 ? 6.254 -18.703 -9.141 1 98.81 110 VAL B CA 1
ATOM 2011 C C . VAL B 1 110 ? 5.547 -20.047 -8.953 1 98.81 110 VAL B C 1
ATOM 2013 O O . VAL B 1 110 ? 5.719 -20.969 -9.758 1 98.81 110 VAL B O 1
ATOM 2016 N N . ARG B 1 111 ? 4.844 -20.156 -7.895 1 98.69 111 ARG B N 1
ATOM 2017 C CA . ARG B 1 111 ? 4.055 -21.359 -7.664 1 98.69 111 ARG B CA 1
ATOM 2018 C C . ARG B 1 111 ? 2.789 -21.359 -8.516 1 98.69 111 ARG B C 1
ATOM 2020 O O . ARG B 1 111 ? 2.053 -20.375 -8.539 1 98.69 111 ARG B O 1
ATOM 2027 N N . LEU B 1 112 ? 2.467 -22.516 -9.141 1 98.69 112 LEU B N 1
ATOM 2028 C CA . LEU B 1 112 ? 1.406 -22.531 -10.141 1 98.69 112 LEU B CA 1
ATOM 2029 C C . LEU B 1 112 ? 0.176 -23.266 -9.625 1 98.69 112 LEU B C 1
ATOM 2031 O O . LEU B 1 112 ? -0.931 -23.062 -10.133 1 98.69 112 LEU B O 1
ATOM 2035 N N . ASP B 1 113 ? 0.289 -24.078 -8.68 1 98.38 113 ASP B N 1
ATOM 2036 C CA . ASP B 1 113 ? -0.794 -25.016 -8.391 1 98.38 113 ASP B CA 1
ATOM 2037 C C . ASP B 1 113 ? -1.7 -24.469 -7.281 1 98.38 113 ASP B C 1
ATOM 2039 O O . ASP B 1 113 ? -2.658 -25.141 -6.883 1 98.38 113 ASP B O 1
ATOM 2043 N N . ARG B 1 114 ? -1.402 -23.375 -6.746 1 97.81 114 ARG B N 1
ATOM 2044 C CA . ARG B 1 114 ? -2.227 -22.719 -5.742 1 97.81 114 ARG B CA 1
ATOM 2045 C C . ARG B 1 114 ? -2.396 -21.234 -6.066 1 97.81 114 ARG B C 1
ATOM 2047 O O . ARG B 1 114 ? -1.442 -20.562 -6.469 1 97.81 114 ARG B O 1
ATOM 2054 N N . VAL B 1 115 ? -3.605 -20.734 -5.926 1 98.12 115 VAL B N 1
ATOM 2055 C CA . VAL B 1 115 ? -3.889 -19.297 -6.043 1 98.12 115 VAL B CA 1
ATOM 2056 C C . VAL B 1 115 ? -4.23 -18.734 -4.672 1 98.12 115 VAL B C 1
ATOM 2058 O O . VAL B 1 115 ? -5.082 -19.266 -3.961 1 98.12 115 VAL B O 1
ATOM 2061 N N . LEU B 1 116 ? -3.531 -17.672 -4.309 1 97.38 116 LEU B N 1
ATOM 2062 C CA . LEU B 1 116 ? -3.824 -16.953 -3.08 1 97.38 116 LEU B CA 1
ATOM 2063 C C . LEU B 1 116 ? -4.906 -15.898 -3.316 1 97.38 116 LEU B C 1
ATOM 2065 O O . LEU B 1 116 ? -4.906 -15.219 -4.348 1 97.38 116 LEU B O 1
ATOM 2069 N N . ASP B 1 117 ? -5.855 -15.836 -2.375 1 96.62 117 ASP B N 1
ATOM 2070 C CA . ASP B 1 117 ? -6.762 -14.695 -2.301 1 96.62 117 ASP B CA 1
ATOM 2071 C C . ASP B 1 117 ? -6.133 -13.547 -1.518 1 96.62 117 ASP B C 1
ATOM 2073 O O . ASP B 1 117 ? -6.031 -13.602 -0.291 1 96.62 117 ASP B O 1
ATOM 2077 N N . VAL B 1 118 ? -5.805 -12.508 -2.244 1 95.56 118 VAL B N 1
ATOM 2078 C CA . VAL B 1 118 ? -5.086 -11.391 -1.641 1 95.56 118 VAL B CA 1
ATOM 2079 C C . VAL B 1 118 ? -6.008 -10.18 -1.527 1 95.56 118 VAL B C 1
ATOM 2081 O O . VAL B 1 118 ? -6.301 -9.516 -2.527 1 95.56 118 VAL B O 1
ATOM 2084 N N . PRO B 1 119 ? -6.438 -9.891 -0.337 1 92.69 119 PRO B N 1
ATOM 2085 C CA . PRO B 1 119 ? -7.203 -8.648 -0.225 1 92.69 119 PRO B CA 1
ATOM 2086 C C . PRO B 1 119 ? -6.422 -7.426 -0.714 1 92.69 119 PRO B C 1
ATOM 2088 O O . PRO B 1 119 ? -5.266 -7.234 -0.331 1 92.69 119 PRO B O 1
ATOM 2091 N N . GLU B 1 120 ? -7.051 -6.707 -1.568 1 88.81 120 GLU B N 1
ATOM 2092 C CA . GLU B 1 120 ? -6.379 -5.547 -2.148 1 88.81 120 GLU B CA 1
ATOM 2093 C C . GLU B 1 120 ? -5.852 -4.613 -1.062 1 88.81 120 GLU B C 1
ATOM 2095 O O . GLU B 1 120 ? -4.797 -3.996 -1.227 1 88.81 120 GLU B O 1
ATOM 2100 N N . GLU B 1 121 ? -6.496 -4.457 0.015 1 82.94 121 GLU B N 1
ATOM 2101 C CA . GLU B 1 121 ? -6.137 -3.553 1.102 1 82.94 121 GLU B CA 1
ATOM 2102 C C . GLU B 1 121 ? -4.918 -4.062 1.864 1 82.94 121 GLU B C 1
ATOM 2104 O O . GLU B 1 121 ? -4.344 -3.344 2.686 1 82.94 121 GLU B O 1
ATOM 2109 N N . SER B 1 122 ? -4.492 -5.238 1.556 1 85.56 122 SER B N 1
ATOM 2110 C CA . SER B 1 122 ? -3.414 -5.859 2.318 1 85.56 122 SER B CA 1
ATOM 2111 C C . SER B 1 122 ? -2.068 -5.664 1.629 1 85.56 122 SER B C 1
ATOM 2113 O O . SER B 1 122 ? -1.021 -5.98 2.199 1 85.56 122 SER B O 1
ATOM 2115 N N . ILE B 1 123 ? -2.098 -5.062 0.466 1 89.88 123 ILE B N 1
ATOM 2116 C CA . ILE B 1 123 ? -0.848 -5.02 -0.284 1 89.88 123 ILE B CA 1
ATOM 2117 C C . ILE B 1 123 ? -0.141 -3.689 -0.037 1 89.88 123 ILE B C 1
ATOM 2119 O O . ILE B 1 123 ? -0.783 -2.689 0.294 1 89.88 123 ILE B O 1
ATOM 2123 N N . ARG B 1 124 ? 1.148 -3.715 -0.178 1 86.25 124 ARG B N 1
ATOM 2124 C CA . ARG B 1 124 ? 1.94 -2.494 -0.074 1 86.25 124 ARG B CA 1
ATOM 2125 C C . ARG B 1 124 ? 1.753 -1.613 -1.305 1 86.25 124 ARG B C 1
ATOM 2127 O O . ARG B 1 124 ? 1.419 -2.107 -2.383 1 86.25 124 ARG B O 1
ATOM 2134 N N . ARG B 1 125 ? 1.962 -0.359 -1.122 1 86.19 125 ARG B N 1
ATOM 2135 C CA . ARG B 1 125 ? 1.891 0.584 -2.232 1 86.19 125 ARG B CA 1
ATOM 2136 C C . ARG B 1 125 ? 2.926 0.25 -3.303 1 86.19 125 ARG B C 1
ATOM 2138 O O . ARG B 1 125 ? 2.65 0.367 -4.496 1 86.19 125 ARG B O 1
ATOM 2145 N N . GLU B 1 126 ? 4.074 -0.159 -2.811 1 83 126 GLU B N 1
ATOM 2146 C CA . GLU B 1 126 ? 5.152 -0.55 -3.715 1 83 126 GLU B CA 1
ATOM 2147 C C . GLU B 1 126 ? 4.809 -1.842 -4.453 1 83 126 GLU B C 1
ATOM 2149 O O . GLU B 1 126 ? 4.148 -2.723 -3.898 1 83 126 GLU B O 1
ATOM 2154 N N . GLY B 1 127 ? 5.297 -1.918 -5.688 1 90.06 127 GLY B N 1
ATOM 2155 C CA . GLY B 1 127 ? 5.215 -3.115 -6.508 1 90.06 127 GLY B CA 1
ATOM 2156 C C . GLY B 1 127 ? 6.285 -3.176 -7.582 1 90.06 127 GLY B C 1
ATOM 2157 O O . GLY B 1 127 ? 7.168 -2.32 -7.633 1 90.06 127 GLY B O 1
ATOM 2158 N N . ALA B 1 128 ? 6.254 -4.223 -8.289 1 93.38 128 ALA B N 1
ATOM 2159 C CA . ALA B 1 128 ? 7.129 -4.426 -9.445 1 93.38 128 ALA B CA 1
ATOM 2160 C C . ALA B 1 128 ? 6.352 -4.992 -10.633 1 93.38 128 ALA B C 1
ATOM 2162 O O . ALA B 1 128 ? 5.25 -5.516 -10.461 1 93.38 128 ALA B O 1
ATOM 2163 N N . ILE B 1 129 ? 6.914 -4.723 -11.781 1 95.25 129 ILE B N 1
ATOM 2164 C CA . ILE B 1 129 ? 6.301 -5.262 -12.984 1 95.25 129 ILE B CA 1
ATOM 2165 C C . ILE B 1 129 ? 7.102 -6.461 -13.484 1 95.25 129 ILE B C 1
ATOM 2167 O O . ILE B 1 129 ? 8.328 -6.383 -13.617 1 95.25 129 ILE B O 1
ATOM 2171 N N . LEU B 1 130 ? 6.391 -7.586 -13.648 1 97.75 130 LEU B N 1
ATOM 2172 C CA . LEU B 1 130 ? 6.996 -8.703 -14.367 1 97.75 130 LEU B CA 1
ATOM 2173 C C . LEU B 1 130 ? 6.98 -8.445 -15.875 1 97.75 130 LEU B C 1
ATOM 2175 O O . LEU B 1 130 ? 5.949 -8.078 -16.438 1 97.75 130 LEU B O 1
ATOM 2179 N N . GLU B 1 131 ? 8.109 -8.641 -16.469 1 97.44 131 GLU B N 1
ATOM 2180 C CA . GLU B 1 131 ? 8.211 -8.43 -17.906 1 97.44 131 GLU B CA 1
ATOM 2181 C C . GLU B 1 131 ? 7.18 -9.266 -18.672 1 97.44 131 GLU B C 1
ATOM 2183 O O . GLU B 1 131 ? 6.953 -10.43 -18.328 1 97.44 131 GLU B O 1
ATOM 2188 N N . ARG B 1 132 ? 6.699 -8.695 -19.75 1 97.94 132 ARG B N 1
ATOM 2189 C CA . ARG B 1 132 ? 5.641 -9.336 -20.531 1 97.94 132 ARG B CA 1
ATOM 2190 C C . ARG B 1 132 ? 6.055 -10.727 -20.984 1 97.94 132 ARG B C 1
ATOM 2192 O O . ARG B 1 132 ? 5.277 -11.68 -20.875 1 97.94 132 ARG B O 1
ATOM 2199 N N . GLU B 1 133 ? 7.188 -10.852 -21.5 1 98.31 133 GLU B N 1
ATOM 2200 C CA . GLU B 1 133 ? 7.641 -12.141 -22.031 1 98.31 133 GLU B CA 1
ATOM 2201 C C . GLU B 1 133 ? 7.668 -13.203 -20.922 1 98.31 133 GLU B C 1
ATOM 2203 O O . GLU B 1 133 ? 7.336 -14.367 -21.172 1 98.31 133 GLU B O 1
ATOM 2208 N N . VAL B 1 134 ? 8.117 -12.812 -19.797 1 98.62 134 VAL B N 1
ATOM 2209 C CA . VAL B 1 134 ? 8.18 -13.742 -18.688 1 98.62 134 VAL B CA 1
ATOM 2210 C C . VAL B 1 134 ? 6.762 -14.062 -18.203 1 98.62 134 VAL B C 1
ATOM 2212 O O . VAL B 1 134 ? 6.449 -15.219 -17.891 1 98.62 134 VAL B O 1
ATOM 2215 N N . PHE B 1 135 ? 5.926 -13.078 -18.125 1 98.75 135 PHE B N 1
ATOM 2216 C CA . PHE B 1 135 ? 4.527 -13.305 -17.781 1 98.75 135 PHE B CA 1
ATOM 2217 C C . PHE B 1 135 ? 3.889 -14.305 -18.734 1 98.75 135 PHE B C 1
ATOM 2219 O O . PHE B 1 135 ? 3.107 -15.164 -18.312 1 98.75 135 PHE B O 1
ATOM 2226 N N . ASP B 1 136 ? 4.23 -14.164 -19.953 1 98.5 136 ASP B N 1
ATOM 2227 C CA . ASP B 1 136 ? 3.676 -15.055 -20.969 1 98.5 136 ASP B CA 1
ATOM 2228 C C . ASP B 1 136 ? 4.07 -16.5 -20.703 1 98.5 136 ASP B C 1
ATOM 2230 O O . ASP B 1 136 ? 3.305 -17.422 -20.984 1 98.5 136 ASP B O 1
ATOM 2234 N N . VAL B 1 137 ? 5.227 -16.719 -20.188 1 98.56 137 VAL B N 1
ATOM 2235 C CA . VAL B 1 137 ? 5.66 -18.062 -19.812 1 98.56 137 VAL B CA 1
ATOM 2236 C C . VAL B 1 137 ? 4.758 -18.609 -18.703 1 98.56 137 VAL B C 1
ATOM 2238 O O . VAL B 1 137 ? 4.285 -19.734 -18.781 1 98.56 137 VAL B O 1
ATOM 2241 N N . VAL B 1 138 ? 4.508 -17.812 -17.672 1 98.69 138 VAL B N 1
ATOM 2242 C CA . VAL B 1 138 ? 3.625 -18.188 -16.578 1 98.69 138 VAL B CA 1
ATOM 2243 C C . VAL B 1 138 ? 2.225 -18.469 -17.109 1 98.69 138 VAL B C 1
ATOM 2245 O O . VAL B 1 138 ? 1.62 -19.5 -16.797 1 98.69 138 VAL B O 1
ATOM 2248 N N . ALA B 1 139 ? 1.781 -17.609 -17.969 1 98.56 139 ALA B N 1
ATOM 2249 C CA . ALA B 1 139 ? 0.446 -17.719 -18.562 1 98.56 139 ALA B CA 1
ATOM 2250 C C . ALA B 1 139 ? 0.303 -19 -19.375 1 98.56 139 ALA B C 1
ATOM 2252 O O . ALA B 1 139 ? -0.729 -19.672 -19.297 1 98.56 139 ALA B O 1
ATOM 2253 N N . ALA B 1 140 ? 1.253 -19.328 -20.125 1 98.44 140 ALA B N 1
ATOM 2254 C CA . ALA B 1 140 ? 1.226 -20.531 -20.953 1 98.44 140 ALA B CA 1
ATOM 2255 C C . ALA B 1 140 ? 1.071 -21.781 -20.078 1 98.44 140 ALA B C 1
ATOM 2257 O O . ALA B 1 140 ? 0.311 -22.688 -20.422 1 98.44 140 ALA B O 1
ATOM 2258 N N . ARG B 1 141 ? 1.771 -21.781 -18.984 1 98.5 141 ARG B N 1
ATOM 2259 C CA . ARG B 1 141 ? 1.669 -22.922 -18.078 1 98.5 141 ARG B CA 1
ATOM 2260 C C . ARG B 1 141 ? 0.285 -23 -17.438 1 98.5 141 ARG B C 1
ATOM 2262 O O . ARG B 1 141 ? -0.286 -24.078 -17.312 1 98.5 141 ARG B O 1
ATOM 2269 N N . LEU B 1 142 ? -0.251 -21.844 -17.031 1 98.44 142 LEU B N 1
ATOM 2270 C CA . LEU B 1 142 ? -1.591 -21.812 -16.453 1 98.44 142 LEU B CA 1
ATOM 2271 C C . LEU B 1 142 ? -2.627 -22.312 -17.453 1 98.44 142 LEU B C 1
ATOM 2273 O O . LEU B 1 142 ? -3.541 -23.062 -17.078 1 98.44 142 LEU B O 1
ATOM 2277 N N . ARG B 1 143 ? -2.463 -21.938 -18.672 1 98 143 ARG B N 1
ATOM 2278 C CA . ARG B 1 143 ? -3.381 -22.375 -19.719 1 98 143 ARG B CA 1
ATOM 2279 C C . ARG B 1 143 ? -3.244 -23.875 -19.984 1 98 143 ARG B C 1
ATOM 2281 O O . ARG B 1 143 ? -4.246 -24.578 -20.109 1 98 143 ARG B O 1
ATOM 2288 N N . ALA B 1 144 ? -2.082 -24.359 -20.062 1 97.81 144 ALA B N 1
ATOM 2289 C CA . ALA B 1 144 ? -1.806 -25.734 -20.438 1 97.81 144 ALA B CA 1
ATOM 2290 C C . ALA B 1 144 ? -2.178 -26.703 -19.312 1 97.81 144 ALA B C 1
ATOM 2292 O O . ALA B 1 144 ? -2.738 -27.766 -19.562 1 97.81 144 ALA B O 1
ATOM 2293 N N . ASP B 1 145 ? -1.88 -26.234 -18.047 1 97.31 145 ASP B N 1
ATOM 2294 C CA . ASP B 1 145 ? -1.881 -27.234 -16.969 1 97.31 145 ASP B CA 1
ATOM 2295 C C . ASP B 1 145 ? -3.004 -26.953 -15.977 1 97.31 145 ASP B C 1
ATOM 2297 O O . ASP B 1 145 ? -3.354 -27.828 -15.18 1 97.31 145 ASP B O 1
ATOM 2301 N N . TYR B 1 146 ? -3.615 -25.766 -16 1 97.31 146 TYR B N 1
ATOM 2302 C CA . TYR B 1 146 ? -4.508 -25.422 -14.891 1 97.31 146 TYR B CA 1
ATOM 2303 C C . TYR B 1 146 ? -5.797 -24.797 -15.406 1 97.31 146 TYR B C 1
ATOM 2305 O O . TYR B 1 146 ? -6.461 -24.047 -14.68 1 97.31 146 TYR B O 1
ATOM 2313 N N . ALA B 1 147 ? -6.145 -24.9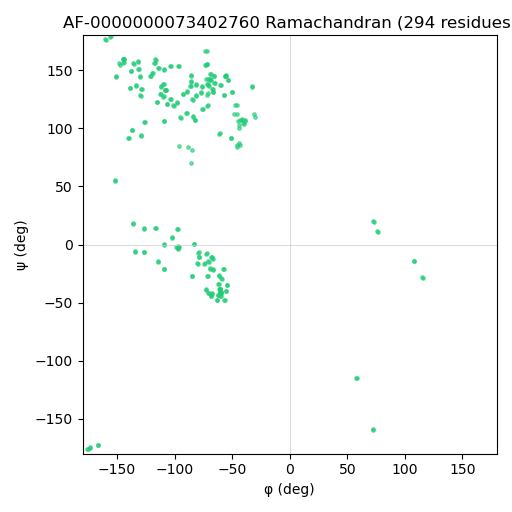38 -16.641 1 96.38 147 ALA B N 1
ATOM 2314 C CA . ALA B 1 147 ? -7.453 -24.672 -17.234 1 96.38 147 ALA B CA 1
ATOM 2315 C C . ALA B 1 147 ? -7.688 -23.172 -17.406 1 96.38 147 ALA B C 1
ATOM 2317 O O . ALA B 1 147 ? -8.82 -22.734 -17.594 1 96.38 147 ALA B O 1
ATOM 2318 N N . TRP B 1 148 ? -6.664 -22.391 -17.25 1 96.94 148 TRP B N 1
ATOM 2319 C CA . TRP B 1 148 ? -6.805 -20.969 -17.531 1 96.94 148 TRP B CA 1
ATOM 2320 C C . TRP B 1 148 ? -6.887 -20.719 -19.031 1 96.94 148 TRP B C 1
ATOM 2322 O O . TRP B 1 148 ? -6.695 -21.641 -19.828 1 96.94 148 TRP B O 1
ATOM 2332 N N . ARG B 1 149 ? -7.301 -19.453 -19.438 1 94.94 149 ARG B N 1
ATOM 2333 C CA . ARG B 1 149 ? -7.508 -19.172 -20.859 1 94.94 149 ARG B CA 1
ATOM 2334 C C . ARG B 1 149 ? -6.75 -17.938 -21.297 1 94.94 149 ARG B C 1
ATOM 2336 O O . ARG B 1 149 ? -6.516 -17.031 -20.5 1 94.94 149 ARG B O 1
#

InterPro domains:
  IPR003477 mRNA interferase PemK-like [PF02452] (44-143)
  IPR011067 Plasmid maintenance toxin/Cell growth inhibitor [G3DSA:2.30.30.110] (42-148)

Solvent-accessible surface area (backbone atoms only — not comparable to full-atom values): 16039 Å² total; per-residue (Å²): 133,80,76,74,68,76,74,69,81,42,41,63,30,52,83,51,60,62,27,70,49,68,43,57,27,53,83,64,44,48,74,65,58,84,60,55,57,89,44,53,63,87,27,18,34,22,33,36,36,31,41,36,36,37,89,92,42,66,83,35,50,45,80,37,48,26,38,28,54,42,68,59,89,67,29,31,35,23,23,48,47,42,62,62,68,76,42,78,80,33,86,51,32,44,79,64,50,55,50,85,82,34,88,84,56,49,53,29,29,36,41,57,61,42,30,32,48,32,47,51,69,30,26,39,26,52,67,32,74,53,54,65,73,56,48,49,54,55,48,52,49,37,34,74,74,30,69,23,81,133,82,76,74,69,74,76,68,81,42,42,63,31,52,84,52,62,64,29,72,49,67,42,59,28,52,84,66,45,50,75,63,58,85,58,55,59,88,43,53,64,87,28,17,34,21,32,36,35,31,42,36,37,36,90,92,43,67,81,34,48,45,79,37,49,25,37,27,54,43,70,59,89,66,29,31,34,23,23,48,47,43,63,63,70,76,43,78,79,34,86,52,33,48,79,65,49,55,50,85,82,34,89,85,56,49,52,29,30,35,40,58,61,42,30,31,48,32,47,53,71,28,24,40,26,53,68,30,74,53,53,66,72,56,46,48,55,56,47,50,48,36,35,73,75,30,69,24,81

Secondary structure (DSSP, 8-state):
-------------TTS--B-EEEEGGGG---------------TTEEEEEEEE-SS-TT-EEEEEEEEEEEETTEEEEEEEE--GGGGG-TTEEEEE--TT-TT---EEEE-SEEEEEEGGGSBS-EEEPPHHHHHHHHHHHHHHS---/-------------TTS--B-EEEEGGGG---------------TTEEEEEEEE-SS-TT-EEEEEEEEEEEETTEEEEEEEE--GGGGG-TTEEEEE--TT-TT---EEEE-SEEEEEEGGGSBS-EEEPPHHHHHHHHHHHHHHS---

Nearest PDB structures (foldseek):
  2eko-assembly1_A  TM=3.986E-01  e=1.265E+00  Homo sapiens
  8c90-assembly1_P  TM=3.875E-01  e=2.103E+00  Escherichia coli
  4qw2-assembly2_B  TM=2.552E-01  e=3.863E-01  Homo sapiens
  4qw2-assembly1_A  TM=2.384E-01  e=9.662E+00  Homo sapiens
  4m54-assembly1_A-2  TM=1.949E-01  e=4.636E+00  Staphylococcus aureus subsp. aureus MW2

Organism: Mycobacterium tuberculosis (strain CDC 1551 / Oshkosh) (NCBI:txid83331)